Protein AF-A0AA87IQG0-F1 (afdb_monomer)

Solvent-accessible surface area (backbone atoms only — not comparable to full-atom values): 11912 Å² total; per-residue (Å²): 132,82,79,85,65,48,70,67,57,48,50,55,51,28,55,67,62,37,64,89,47,60,69,70,58,43,49,52,53,51,49,56,52,47,52,52,53,52,50,55,29,48,56,34,34,75,74,71,40,54,67,73,57,19,43,48,52,51,59,68,75,42,76,52,48,68,60,49,39,49,54,54,46,53,58,45,53,73,75,48,78,73,74,90,46,73,66,57,56,33,49,50,36,27,52,51,9,54,52,41,59,45,45,35,40,48,69,68,48,80,56,64,67,53,40,52,51,11,50,49,33,29,51,52,26,52,52,51,63,68,68,58,80,87,77,54,73,71,58,52,56,48,53,60,52,49,52,63,48,48,48,64,52,49,50,60,49,49,53,51,32,46,59,69,46,70,69,93,40,73,66,43,54,53,50,47,54,51,50,50,52,49,43,51,51,49,38,51,52,43,53,50,49,44,61,75,73,56,68,80,74,79,58,80,68,79,74,70,84,77,125

Nearest PDB structures (foldseek):
  4k0d-assembly1_B  TM=4.757E-01  e=2.438E+00  Anaeromyxobacter dehalogenans 2CP-C
  4rc6-assembly1_A  TM=2.832E-01  e=2.210E+00  Synechococcus elongatus PCC 7942 = FACHB-805

Sequence (211 aa):
MKSNISIEDYLNSLAKKLNDIPKSEQQTIIEEIRDHLEGEVQTQMESGKSRSLAESSVLEEFKSPEKLSEDYFQTYEEADPKPVTFSLILMSFWTMGAAFLMIPILTGSVDTARFVIGLGMAIFAMIYLFLKKNWRRSEIKMFKAIPGAIPFLLLPLSLLLFWINGNIGSFLIIYTVSYWIYLLLSRVFFSYLSQKKGFGKISINDISLKK

Radius of gyration: 25.34 Å; Cα contacts (8 Å, |Δi|>4): 140; chains: 1; bounding box: 62×36×70 Å

Structure (mmCIF, N/CA/C/O backbone):
data_AF-A0AA87IQG0-F1
#
_entry.id   AF-A0AA87IQG0-F1
#
loop_
_atom_site.group_PDB
_atom_site.id
_atom_site.type_symbol
_atom_site.label_atom_id
_atom_site.label_alt_id
_atom_site.label_comp_id
_atom_site.label_asym_id
_atom_site.label_entity_id
_atom_site.label_seq_id
_atom_site.pdbx_PDB_ins_code
_atom_site.Cartn_x
_atom_site.Cartn_y
_atom_site.Cartn_z
_atom_site.occupancy
_atom_site.B_iso_or_equiv
_atom_site.auth_seq_id
_atom_site.auth_comp_id
_atom_site.auth_asym_id
_atom_site.auth_atom_id
_atom_site.pdbx_PDB_model_num
ATOM 1 N N . MET A 1 1 ? -27.846 -19.511 18.048 1.00 33.28 1 MET A N 1
ATOM 2 C CA . MET A 1 1 ? -27.382 -19.036 19.368 1.00 33.28 1 MET A CA 1
ATOM 3 C C . MET A 1 1 ? -26.527 -17.800 19.113 1.00 33.28 1 MET A C 1
ATOM 5 O O . MET A 1 1 ? -25.429 -17.957 18.595 1.00 33.28 1 MET A O 1
ATOM 9 N N . LYS A 1 2 ? -27.062 -16.583 19.307 1.00 40.44 2 LYS A N 1
ATOM 10 C CA . LYS A 1 2 ? -26.261 -15.346 19.214 1.00 40.44 2 LYS A CA 1
ATOM 11 C C . LYS A 1 2 ? -25.290 -15.359 20.402 1.00 40.44 2 LYS A C 1
ATOM 13 O O . LYS A 1 2 ? -25.738 -15.576 21.524 1.00 40.44 2 LYS A O 1
ATOM 18 N N . SER A 1 3 ? -23.988 -15.215 20.167 1.00 45.41 3 SER A N 1
ATOM 19 C CA . SER A 1 3 ? -23.033 -15.004 21.258 1.00 45.41 3 SER A CA 1
ATOM 20 C C . SER A 1 3 ? -23.381 -13.680 21.935 1.00 45.41 3 SER A C 1
ATOM 22 O O . SER A 1 3 ? -23.432 -12.663 21.245 1.00 45.41 3 SER A O 1
ATOM 24 N N . ASN A 1 4 ? -23.630 -13.684 23.246 1.00 58.84 4 ASN A N 1
ATOM 25 C CA . ASN A 1 4 ? -23.677 -12.447 24.023 1.00 58.84 4 ASN A CA 1
ATOM 26 C C . ASN A 1 4 ? -22.272 -11.841 23.987 1.00 58.84 4 ASN A C 1
ATOM 28 O O . ASN A 1 4 ? -21.370 -12.341 24.652 1.00 58.84 4 ASN A O 1
ATOM 32 N N . ILE A 1 5 ? -22.079 -10.840 23.133 1.00 71.81 5 ILE A N 1
ATOM 33 C CA . ILE A 1 5 ? -20.850 -10.050 23.082 1.00 71.81 5 ILE A CA 1
ATOM 34 C C . ILE A 1 5 ? -20.912 -9.111 24.285 1.00 71.81 5 ILE A C 1
ATOM 36 O O . ILE A 1 5 ? -21.894 -8.387 24.431 1.00 71.81 5 ILE A O 1
ATOM 40 N N . SER A 1 6 ? -19.905 -9.154 25.154 1.00 86.56 6 SER A N 1
ATOM 41 C CA . SER A 1 6 ? -19.820 -8.229 26.286 1.00 86.56 6 SER A CA 1
ATOM 42 C C . SER A 1 6 ? -19.307 -6.857 25.836 1.00 86.56 6 SER A C 1
ATOM 44 O O . SER A 1 6 ? -18.660 -6.734 24.790 1.00 86.56 6 SER A O 1
ATOM 46 N N . ILE A 1 7 ? -19.533 -5.818 26.646 1.00 88.12 7 ILE A N 1
ATOM 47 C CA . ILE A 1 7 ? -18.917 -4.496 26.421 1.00 88.12 7 ILE A CA 1
ATOM 48 C C . ILE A 1 7 ? -17.391 -4.622 26.327 1.00 88.12 7 ILE A C 1
ATOM 50 O O . ILE A 1 7 ? -16.768 -4.011 25.464 1.00 88.12 7 ILE A O 1
ATOM 54 N N . GLU A 1 8 ? -16.778 -5.459 27.160 1.00 88.94 8 GLU A N 1
ATOM 55 C CA . GLU A 1 8 ? -15.327 -5.639 27.159 1.00 88.94 8 GLU A CA 1
ATOM 56 C C . GLU A 1 8 ? -14.838 -6.281 25.846 1.00 88.94 8 GLU A C 1
ATOM 58 O O . GLU A 1 8 ? -13.815 -5.871 25.296 1.00 88.94 8 GLU A O 1
ATOM 63 N N . ASP A 1 9 ? -15.591 -7.220 25.265 1.00 88.88 9 ASP A N 1
ATOM 64 C CA . ASP A 1 9 ? -15.283 -7.775 23.938 1.00 88.88 9 ASP A CA 1
ATOM 65 C C . ASP A 1 9 ? -15.396 -6.711 22.835 1.00 88.88 9 ASP A C 1
ATOM 67 O O . ASP A 1 9 ? -14.554 -6.646 21.929 1.00 88.88 9 ASP A O 1
ATOM 71 N N . TYR A 1 10 ? -16.417 -5.853 22.926 1.00 90.81 10 TYR A N 1
ATOM 72 C CA . TYR A 1 10 ? -16.618 -4.728 22.017 1.00 90.81 10 TYR A CA 1
ATOM 73 C C . TYR A 1 10 ? -15.444 -3.737 22.089 1.00 90.81 10 TYR A C 1
ATOM 75 O O . TYR A 1 10 ? -14.836 -3.426 21.059 1.00 90.81 10 TYR A O 1
ATOM 83 N N . LEU A 1 11 ? -15.065 -3.299 23.294 1.00 91.69 11 LEU A N 1
ATOM 84 C CA . LEU A 1 11 ? -13.969 -2.350 23.521 1.00 91.69 11 LEU A CA 1
ATOM 85 C C . LEU A 1 11 ? -12.621 -2.928 23.080 1.00 91.69 11 LEU A C 1
ATOM 87 O O . LEU A 1 11 ? -11.836 -2.242 22.425 1.00 91.69 11 LEU A O 1
ATOM 91 N N . ASN A 1 12 ? -12.370 -4.213 23.338 1.00 90.44 12 ASN A N 1
ATOM 92 C CA . ASN A 1 12 ? -11.161 -4.888 22.866 1.00 90.44 12 ASN A CA 1
ATOM 93 C C . ASN A 1 12 ? -11.098 -4.975 21.333 1.00 90.44 12 ASN A C 1
ATOM 95 O O . ASN A 1 12 ? -10.017 -4.867 20.742 1.00 90.44 12 ASN A O 1
ATOM 99 N N . SER A 1 13 ? -12.239 -5.160 20.666 1.00 88.81 13 SER A N 1
ATOM 100 C CA . SER A 1 13 ? -12.323 -5.106 19.202 1.00 88.81 13 SER A CA 1
ATOM 101 C C . SER A 1 13 ? -12.064 -3.692 18.673 1.00 88.81 13 SER A C 1
ATOM 103 O O . SER A 1 13 ? -11.288 -3.522 17.727 1.00 88.81 13 SER A O 1
ATOM 105 N N . LEU A 1 14 ? -12.641 -2.672 19.315 1.00 89.62 14 LEU A N 1
ATOM 106 C CA . LEU A 1 14 ? -12.442 -1.266 18.968 1.00 89.62 14 LEU A CA 1
ATOM 107 C C . LEU A 1 14 ? -10.975 -0.846 19.140 1.00 89.62 14 LEU A C 1
ATOM 109 O O . LEU A 1 14 ? -10.379 -0.319 18.203 1.00 89.62 14 LEU A O 1
ATOM 113 N N . ALA A 1 15 ? -10.342 -1.180 20.266 1.00 88.19 15 ALA A N 1
ATOM 114 C CA . ALA A 1 15 ? -8.933 -0.880 20.528 1.00 88.19 15 ALA A CA 1
ATOM 115 C C . ALA A 1 15 ? -8.001 -1.516 19.482 1.00 88.19 15 ALA A C 1
ATOM 117 O O . ALA A 1 15 ? -7.058 -0.889 18.999 1.00 88.19 15 ALA A O 1
ATOM 118 N N . LYS A 1 16 ? -8.280 -2.749 19.045 1.00 86.44 16 LYS A N 1
ATOM 119 C CA . LYS A 1 16 ? -7.509 -3.380 17.958 1.00 86.44 16 LYS A CA 1
ATOM 120 C C . LYS A 1 16 ? -7.636 -2.625 16.636 1.00 86.44 16 LYS A C 1
ATOM 122 O O . LYS A 1 16 ? -6.684 -2.618 15.856 1.00 86.44 16 LYS A O 1
ATOM 127 N N . LYS A 1 17 ? -8.793 -2.015 16.373 1.00 84.38 17 LYS A N 1
ATOM 128 C CA . LYS A 1 17 ? -9.068 -1.266 15.139 1.00 84.38 17 LYS A CA 1
ATOM 129 C C . LYS A 1 17 ? -8.550 0.166 15.179 1.00 84.38 17 LYS A C 1
ATOM 131 O O . LYS A 1 17 ? -8.163 0.668 14.136 1.00 84.38 17 LYS A O 1
ATOM 136 N N . LEU A 1 18 ? -8.463 0.783 16.356 1.00 85.94 18 LEU A N 1
ATOM 137 C CA . LEU A 1 18 ? -7.889 2.118 16.571 1.00 85.94 18 LEU A CA 1
ATOM 138 C C . LEU A 1 18 ? -6.346 2.122 16.610 1.00 85.94 18 LEU A C 1
ATOM 140 O O . LEU A 1 18 ? -5.743 3.088 17.059 1.00 85.94 18 LEU A O 1
ATOM 144 N N . ASN A 1 19 ? -5.677 1.049 16.176 1.00 82.19 19 ASN A N 1
ATOM 145 C CA . ASN A 1 19 ? -4.220 0.884 16.297 1.00 82.19 19 ASN A CA 1
ATOM 146 C C . ASN A 1 19 ? -3.375 1.934 15.545 1.00 82.19 19 ASN A C 1
ATOM 148 O O . ASN A 1 19 ? -2.181 2.066 15.811 1.00 82.19 19 ASN A O 1
ATOM 152 N N . ASP A 1 20 ? -3.983 2.631 14.588 1.00 74.56 20 ASP A N 1
ATOM 153 C CA . ASP A 1 20 ? -3.381 3.692 13.785 1.00 74.56 20 ASP A CA 1
ATOM 154 C C . ASP A 1 20 ? -3.490 5.087 14.453 1.00 74.56 20 ASP A C 1
ATOM 156 O O . ASP A 1 20 ? -3.037 6.068 13.849 1.00 74.56 20 ASP A O 1
ATOM 160 N N . ILE A 1 21 ? -4.079 5.170 15.657 1.00 81.44 21 ILE A N 1
ATOM 161 C CA . ILE A 1 21 ? -4.141 6.340 16.557 1.00 81.44 21 ILE A CA 1
ATOM 162 C C . ILE A 1 21 ? -3.088 6.166 17.677 1.00 81.44 21 ILE A C 1
ATOM 164 O O . ILE A 1 21 ? -2.817 5.028 18.081 1.00 81.44 21 ILE A O 1
ATOM 168 N N . PRO A 1 22 ? -2.448 7.241 18.187 1.00 81.44 22 PRO A N 1
ATOM 169 C CA . PRO A 1 22 ? -1.534 7.157 19.325 1.00 81.44 22 PRO A CA 1
ATOM 170 C C . PRO A 1 22 ? -2.152 6.435 20.526 1.00 81.44 22 PRO A C 1
ATOM 172 O O . PRO A 1 22 ? -3.317 6.633 20.852 1.00 81.44 22 PRO A O 1
ATOM 175 N N . LYS A 1 23 ? -1.353 5.622 21.232 1.00 83.19 23 LYS A N 1
ATOM 176 C CA . LYS A 1 23 ? -1.846 4.817 22.365 1.00 83.19 23 LYS A CA 1
ATOM 177 C C . LYS A 1 23 ? -2.519 5.645 23.464 1.00 83.19 23 LYS A C 1
ATOM 179 O O . LYS A 1 23 ? -3.462 5.153 24.067 1.00 83.19 23 LYS A O 1
ATOM 184 N N . SER A 1 24 ? -2.035 6.860 23.720 1.00 82.38 24 SER A N 1
ATOM 185 C CA . SER A 1 24 ? -2.621 7.766 24.713 1.00 82.38 24 SER A CA 1
ATOM 186 C C . SER A 1 24 ? -4.039 8.179 24.327 1.00 82.38 24 SER A C 1
ATOM 188 O O . SER A 1 24 ? -4.954 8.038 25.124 1.00 82.38 24 SER A O 1
ATOM 190 N N . GLU A 1 25 ? -4.240 8.606 23.081 1.00 84.31 25 GLU A N 1
ATOM 191 C CA . GLU A 1 25 ? -5.562 8.985 22.573 1.00 84.31 25 GLU A CA 1
ATOM 192 C C . GLU A 1 25 ? -6.481 7.776 22.427 1.00 84.31 25 GLU A C 1
ATOM 194 O O . GLU A 1 25 ? -7.663 7.853 22.737 1.00 84.31 25 GLU A O 1
ATOM 199 N N . GLN A 1 26 ? -5.938 6.629 22.013 1.00 87.75 26 GLN A N 1
ATOM 200 C CA . GLN A 1 26 ? -6.682 5.376 21.994 1.00 87.75 26 GLN A CA 1
ATOM 201 C C . GLN A 1 26 ? -7.236 5.040 23.383 1.00 87.75 26 GLN A C 1
ATOM 203 O O . GLN A 1 26 ? -8.388 4.633 23.475 1.00 87.75 26 GLN A O 1
ATOM 208 N N . GLN A 1 27 ? -6.442 5.189 24.447 1.00 89.62 27 GLN A N 1
ATOM 209 C CA . GLN A 1 27 ? -6.916 4.956 25.814 1.00 89.62 27 GLN A CA 1
ATOM 210 C C . GLN A 1 27 ? -8.044 5.920 26.174 1.00 89.62 27 GLN A C 1
ATOM 212 O O . GLN A 1 27 ? -9.094 5.456 26.602 1.00 89.62 27 GLN A O 1
ATOM 217 N N . THR A 1 28 ? -7.877 7.213 25.890 1.00 90.00 28 THR A N 1
ATOM 218 C CA . THR A 1 28 ? -8.919 8.223 26.124 1.00 90.00 28 THR A CA 1
ATOM 219 C C . THR A 1 28 ? -10.220 7.899 25.385 1.00 90.00 28 THR A C 1
ATOM 221 O O . THR A 1 28 ? -11.282 7.920 25.995 1.00 90.00 28 THR A O 1
ATOM 224 N N . ILE A 1 29 ? -10.152 7.524 24.103 1.00 90.12 29 ILE A N 1
ATOM 225 C CA . ILE A 1 29 ? -11.334 7.143 23.310 1.00 90.12 29 ILE A CA 1
ATOM 226 C C . ILE A 1 29 ? -12.005 5.894 23.895 1.00 90.12 29 ILE A C 1
ATOM 228 O O . ILE A 1 29 ? -13.227 5.819 23.978 1.00 90.12 29 ILE A O 1
ATOM 232 N N . ILE A 1 30 ? -11.223 4.884 24.285 1.00 93.75 30 ILE A N 1
ATOM 233 C CA . ILE A 1 30 ? -11.773 3.650 24.861 1.00 93.75 30 ILE A CA 1
ATOM 234 C C . ILE A 1 30 ? -12.436 3.913 26.214 1.00 93.75 30 ILE A C 1
ATOM 236 O O . ILE A 1 30 ? -13.476 3.316 26.482 1.00 93.75 30 ILE A O 1
ATOM 240 N N . GLU A 1 31 ? -11.864 4.780 27.046 1.00 92.06 31 GLU A N 1
ATOM 241 C CA . GLU A 1 31 ? -12.446 5.186 28.329 1.00 92.06 31 GLU A CA 1
ATOM 242 C C . GLU A 1 31 ? -13.743 5.976 28.127 1.00 92.06 31 GLU A C 1
ATOM 244 O O . GLU A 1 31 ? -14.763 5.606 28.696 1.00 92.06 31 GLU A O 1
ATOM 249 N N . GLU A 1 32 ? -13.761 6.958 27.225 1.00 91.81 32 GLU A N 1
ATOM 250 C CA . GLU A 1 32 ? -14.968 7.736 26.913 1.00 91.81 32 GLU A CA 1
ATOM 251 C C . GLU A 1 32 ? -16.118 6.840 26.419 1.00 91.81 32 GLU A C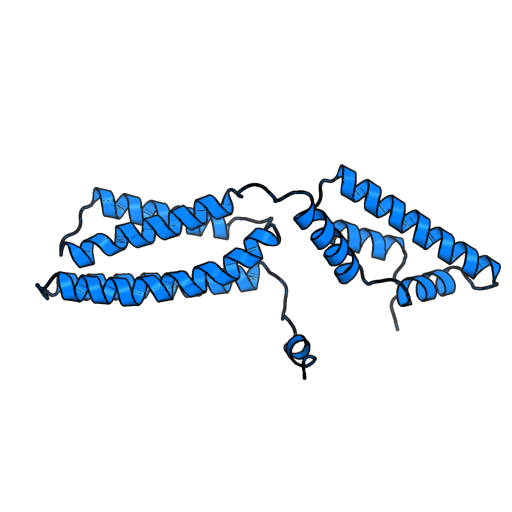 1
ATOM 253 O O . GLU A 1 32 ? -17.262 6.956 26.866 1.00 91.81 32 GLU A O 1
ATOM 258 N N . ILE A 1 33 ? -15.819 5.897 25.518 1.00 93.56 33 ILE A N 1
ATOM 259 C CA . ILE A 1 33 ? -16.823 4.961 25.000 1.00 93.56 33 ILE A CA 1
ATOM 260 C C . ILE A 1 33 ? -17.250 3.947 26.067 1.00 93.56 33 ILE A C 1
ATOM 262 O O . ILE A 1 33 ? -18.420 3.566 26.094 1.00 93.56 33 ILE A O 1
ATOM 266 N N . ARG A 1 34 ? -16.340 3.513 26.949 1.00 93.88 34 ARG A N 1
ATOM 267 C CA . ARG A 1 34 ? -16.677 2.651 28.091 1.00 93.88 34 ARG A CA 1
ATOM 268 C C . ARG A 1 34 ? -17.679 3.348 29.001 1.00 93.88 34 ARG A C 1
ATOM 270 O O . ARG A 1 34 ? -18.720 2.762 29.278 1.00 93.88 34 ARG A O 1
ATOM 277 N N . ASP A 1 35 ? -17.397 4.585 29.395 1.00 93.19 35 ASP A N 1
ATOM 278 C CA . ASP A 1 35 ? -18.245 5.356 30.305 1.00 93.19 35 ASP A CA 1
ATOM 279 C C . ASP A 1 35 ? -19.646 5.568 29.716 1.00 93.19 35 ASP A C 1
ATOM 281 O O . ASP A 1 35 ? -20.651 5.385 30.405 1.00 93.19 35 ASP A O 1
ATOM 285 N N . HIS A 1 36 ? -19.733 5.868 28.416 1.00 93.00 36 HIS A N 1
ATOM 286 C CA . HIS A 1 36 ? -21.014 6.011 27.724 1.00 93.00 36 HIS A CA 1
ATOM 287 C C . HIS A 1 36 ? -21.799 4.688 27.679 1.00 93.00 36 HIS A C 1
ATOM 289 O O . HIS A 1 36 ? -22.980 4.656 28.026 1.00 93.00 36 HIS A O 1
ATOM 295 N N . LEU A 1 37 ? -21.155 3.578 27.299 1.00 92.56 37 LEU A N 1
ATOM 296 C CA . LEU A 1 37 ? -21.811 2.267 27.235 1.00 92.56 37 LEU A CA 1
ATOM 297 C C . LEU A 1 37 ? -22.264 1.779 28.617 1.00 92.56 37 LEU A C 1
ATOM 299 O O . LEU A 1 37 ? -23.364 1.242 28.745 1.00 92.56 37 LEU A O 1
ATOM 303 N N . GLU A 1 38 ? -21.440 1.958 29.651 1.00 92.81 38 GLU A N 1
ATOM 304 C CA . GLU A 1 38 ? -21.794 1.581 31.023 1.00 92.81 38 GLU A CA 1
ATOM 305 C C . GLU A 1 38 ? -22.930 2.451 31.579 1.00 92.81 38 GLU A C 1
ATOM 307 O O . GLU A 1 38 ? -23.828 1.916 32.234 1.00 92.81 38 GLU A O 1
ATOM 312 N N . GLY A 1 39 ? -22.953 3.749 31.258 1.00 91.44 39 GLY A N 1
ATOM 313 C CA . GLY A 1 39 ? -24.055 4.649 31.606 1.00 91.44 39 GLY A CA 1
ATOM 314 C C . GLY A 1 39 ? -25.395 4.201 31.014 1.00 91.44 39 GLY A C 1
ATOM 315 O O . GLY A 1 39 ? -26.377 4.054 31.743 1.00 91.44 39 GLY A O 1
ATOM 316 N N . GLU A 1 40 ? -25.426 3.888 29.717 1.00 91.81 40 GLU A N 1
ATOM 317 C CA . GLU A 1 40 ? -26.640 3.413 29.035 1.00 91.81 40 GLU A CA 1
ATOM 318 C C . GLU A 1 40 ? -27.105 2.046 29.559 1.00 91.81 40 GLU A C 1
ATOM 320 O O . GLU A 1 40 ? -28.302 1.811 29.767 1.00 91.81 40 GLU A O 1
ATOM 325 N N . VAL A 1 41 ? -26.168 1.135 29.844 1.00 92.19 41 VAL A N 1
ATOM 326 C CA . VAL A 1 41 ? -26.498 -0.153 30.473 1.00 92.19 41 VAL A CA 1
ATOM 327 C C . VAL A 1 41 ? -27.114 0.055 31.850 1.00 92.19 41 VAL A C 1
ATOM 329 O O . VAL A 1 41 ? -28.112 -0.599 32.165 1.00 92.19 41 VAL A O 1
ATOM 332 N N . GLN A 1 42 ? -26.575 0.973 32.651 1.00 91.94 42 GLN A N 1
ATOM 333 C CA . GLN A 1 42 ? -27.110 1.292 33.969 1.00 91.94 42 GLN A CA 1
ATOM 334 C C . GLN A 1 42 ? -28.538 1.854 33.875 1.00 91.94 42 GLN A C 1
ATOM 336 O O . GLN A 1 42 ? -29.420 1.378 34.590 1.00 91.94 42 GLN A O 1
ATOM 341 N N . THR A 1 43 ? -28.816 2.760 32.932 1.00 91.69 43 THR A N 1
ATOM 342 C CA . THR A 1 43 ? -30.180 3.266 32.678 1.00 91.69 43 THR A CA 1
ATOM 343 C C . THR A 1 43 ? -31.147 2.140 32.295 1.00 91.69 43 THR A C 1
ATOM 345 O O . THR A 1 43 ? -32.275 2.064 32.793 1.00 91.69 43 THR A O 1
ATOM 348 N N . GLN A 1 44 ? -30.712 1.197 31.457 1.00 89.75 44 GLN A N 1
ATOM 349 C CA . GLN A 1 44 ? -31.535 0.041 31.103 1.00 89.75 44 GLN A CA 1
ATOM 350 C C . GLN A 1 44 ? -31.735 -0.929 32.277 1.00 89.75 44 GLN A C 1
ATOM 352 O O . GLN A 1 44 ? -32.816 -1.511 32.414 1.00 89.75 44 GLN A O 1
ATOM 357 N N . MET A 1 45 ? -30.745 -1.085 33.154 1.00 91.31 45 MET A N 1
ATOM 358 C CA . MET A 1 45 ? -30.885 -1.875 34.379 1.00 91.31 45 MET A CA 1
ATOM 359 C C . MET A 1 45 ? -31.867 -1.235 35.367 1.00 91.31 45 MET A C 1
ATOM 361 O O . MET A 1 45 ? -32.688 -1.943 35.949 1.00 91.31 45 MET A O 1
ATOM 365 N N . GLU A 1 46 ? -31.860 0.092 35.496 1.00 91.50 46 GLU A N 1
ATOM 366 C CA . GLU A 1 46 ? -32.827 0.850 36.305 1.00 91.50 46 GLU A CA 1
ATOM 367 C C . GLU A 1 46 ? -34.262 0.728 35.772 1.00 91.50 46 GLU A C 1
ATOM 369 O O . GLU A 1 46 ? -35.214 0.716 36.551 1.00 91.50 46 GLU A O 1
ATOM 374 N N . SER A 1 47 ? -34.427 0.519 34.461 1.00 87.56 47 SER A N 1
ATOM 375 C CA . SER A 1 47 ? -35.722 0.191 33.841 1.00 87.56 47 SER A CA 1
ATOM 376 C C . SER A 1 47 ? -36.198 -1.254 34.091 1.00 87.56 47 SER A C 1
ATOM 378 O O . SER A 1 47 ? -37.255 -1.658 33.604 1.00 87.56 47 SER A O 1
ATOM 380 N N . GLY A 1 48 ? -35.432 -2.045 34.851 1.00 88.62 48 GLY A N 1
ATOM 381 C CA . GLY A 1 48 ? -35.774 -3.411 35.250 1.00 88.62 48 GLY A CA 1
ATOM 382 C C . GLY A 1 48 ? -35.226 -4.512 34.337 1.00 88.62 48 GLY A C 1
ATOM 383 O O . GLY A 1 48 ? -35.586 -5.679 34.516 1.00 88.62 48 GLY A O 1
ATOM 384 N N . LYS A 1 49 ? -34.359 -4.193 33.364 1.00 88.38 49 LYS A N 1
ATOM 385 C CA . LYS A 1 49 ? -33.696 -5.215 32.535 1.00 88.38 49 LYS A CA 1
ATOM 386 C C . LYS A 1 49 ? -32.545 -5.880 33.293 1.00 88.38 49 LYS A C 1
ATOM 388 O O . LYS A 1 49 ? -31.847 -5.258 34.089 1.00 88.38 49 LYS A O 1
ATOM 393 N N . SER A 1 50 ? -32.291 -7.156 33.001 1.00 88.44 50 SER A N 1
ATOM 394 C CA . SER A 1 50 ? -31.071 -7.818 33.472 1.00 88.44 50 SER A CA 1
ATOM 395 C C . SER A 1 50 ? -29.848 -7.258 32.740 1.00 88.44 50 SER A C 1
ATOM 397 O O . SER A 1 50 ? -29.937 -6.900 31.565 1.00 88.44 50 SER A O 1
ATOM 399 N N . ARG A 1 51 ? -28.686 -7.239 33.403 1.00 86.31 51 ARG A N 1
ATOM 400 C CA . ARG A 1 51 ? -27.434 -6.713 32.831 1.00 86.31 51 ARG A CA 1
ATOM 401 C C . ARG A 1 51 ? -27.113 -7.288 31.449 1.00 86.31 51 ARG A C 1
ATOM 403 O O . ARG A 1 51 ? -26.802 -6.544 30.535 1.00 86.31 51 ARG A O 1
ATOM 410 N N . SER A 1 52 ? -27.269 -8.600 31.270 1.00 85.44 52 SER A N 1
ATOM 411 C CA . SER A 1 52 ? -27.011 -9.252 29.979 1.00 85.44 52 SER A CA 1
ATOM 412 C C . SER A 1 52 ? -27.948 -8.775 28.862 1.00 85.44 52 SER A C 1
ATOM 414 O O . SER A 1 52 ? -27.511 -8.662 27.719 1.00 85.44 52 SER A O 1
ATOM 416 N N . LEU A 1 53 ? -29.224 -8.509 29.167 1.00 85.25 53 LEU A N 1
ATOM 417 C CA . LEU A 1 53 ? -30.178 -7.979 28.187 1.00 85.25 53 LEU A CA 1
ATOM 418 C C . LEU A 1 53 ? -29.931 -6.494 27.908 1.00 85.25 53 LEU A C 1
ATOM 420 O O . LEU A 1 53 ? -30.094 -6.063 26.768 1.00 85.25 53 LEU A O 1
ATOM 424 N N . ALA A 1 54 ? -29.529 -5.733 28.927 1.00 87.38 54 ALA A N 1
ATOM 425 C CA . ALA A 1 54 ? -29.142 -4.334 28.796 1.00 87.38 54 ALA A CA 1
ATOM 426 C C . ALA A 1 54 ? -27.899 -4.186 27.902 1.00 87.38 54 ALA A C 1
ATOM 428 O O . ALA A 1 54 ? -27.962 -3.472 26.907 1.00 87.38 54 ALA A O 1
ATOM 429 N N . GLU A 1 55 ? -26.826 -4.939 28.170 1.00 89.06 55 GLU A N 1
ATOM 430 C CA . GLU A 1 55 ? -25.603 -4.945 27.351 1.00 89.06 55 GLU A CA 1
ATOM 431 C C . GLU A 1 55 ? -25.905 -5.295 25.888 1.00 89.06 55 GLU A C 1
ATOM 433 O O . GLU A 1 55 ? -25.498 -4.570 24.983 1.00 89.06 55 GLU A O 1
ATOM 438 N N . SER A 1 56 ? -26.681 -6.356 25.638 1.00 86.75 56 SER A N 1
ATOM 439 C CA . SER A 1 56 ? -27.047 -6.730 24.268 1.00 86.75 56 SER A CA 1
ATOM 440 C C . SER A 1 56 ? -27.902 -5.670 23.571 1.00 86.75 56 SER A C 1
ATOM 442 O O . SER A 1 56 ? -27.737 -5.481 22.371 1.00 86.75 56 SER A O 1
ATOM 444 N N . SER A 1 57 ? -28.822 -5.010 24.282 1.00 87.19 57 SER A N 1
ATOM 445 C CA . SER A 1 57 ? -29.689 -3.981 23.689 1.00 87.19 57 SER A CA 1
ATOM 446 C C . SER A 1 57 ? -28.879 -2.737 23.322 1.00 87.19 57 SER A C 1
ATOM 448 O O . SER A 1 57 ? -28.976 -2.250 22.201 1.00 87.19 57 SER A O 1
ATOM 450 N N . VAL A 1 58 ? -28.032 -2.265 24.244 1.00 89.88 58 VAL A N 1
ATOM 451 C CA . VAL A 1 58 ? -27.167 -1.096 24.027 1.00 89.88 58 VAL A CA 1
ATOM 452 C C . VAL A 1 58 ? -26.203 -1.354 22.868 1.00 89.88 58 VAL A C 1
ATOM 454 O O . VAL A 1 58 ? -26.085 -0.523 21.975 1.00 89.88 58 VAL A O 1
ATOM 457 N N . LEU A 1 59 ? -25.559 -2.525 22.820 1.00 89.12 59 LEU A N 1
ATOM 458 C CA . LEU A 1 59 ? -24.618 -2.862 21.746 1.00 89.12 59 LEU A CA 1
ATOM 459 C C . LEU A 1 59 ? -25.288 -3.089 20.379 1.00 89.12 59 LEU A C 1
ATOM 461 O O . LEU A 1 59 ? -24.619 -2.923 19.361 1.00 89.12 59 LEU A O 1
ATOM 465 N N . GLU A 1 60 ? -26.570 -3.472 20.326 1.00 86.88 60 GLU A N 1
ATOM 466 C CA . GLU A 1 60 ? -27.323 -3.556 19.062 1.00 86.88 60 GLU A CA 1
ATOM 467 C C . GLU A 1 60 ? -27.669 -2.168 18.496 1.00 86.88 60 GLU A C 1
ATOM 469 O O . GLU A 1 60 ? -27.697 -2.001 17.275 1.00 86.88 60 GLU A O 1
ATOM 474 N N . GLU A 1 61 ? -27.900 -1.175 19.359 1.00 85.44 61 GLU A N 1
ATOM 475 C CA . GLU A 1 61 ? -28.174 0.216 18.966 1.00 85.44 61 GLU A CA 1
ATOM 476 C C . GLU A 1 61 ? -26.892 1.015 18.688 1.00 85.44 61 GLU A C 1
ATOM 478 O O . GLU A 1 61 ? -26.894 1.966 17.898 1.00 85.44 61 GLU A O 1
ATOM 483 N N . PHE A 1 62 ? -25.777 0.617 19.300 1.00 90.50 62 PHE A N 1
ATOM 484 C CA . PHE A 1 62 ? -24.495 1.281 19.122 1.00 90.50 62 PHE A CA 1
ATOM 485 C C . PHE A 1 62 ? -23.857 0.976 17.759 1.00 90.50 62 PHE A C 1
ATOM 487 O O . PHE A 1 62 ? -24.071 -0.064 17.130 1.00 90.50 62 PHE A O 1
ATOM 494 N N . LYS A 1 63 ? -23.004 1.891 17.283 1.00 88.19 63 LYS A N 1
ATOM 495 C CA . LYS A 1 63 ? -22.219 1.648 16.064 1.00 88.19 63 LYS A CA 1
ATOM 496 C C . LYS A 1 63 ? -21.292 0.449 16.282 1.00 88.19 63 LYS A C 1
ATOM 498 O O . LYS A 1 63 ? -20.664 0.326 17.320 1.00 88.19 63 LYS A O 1
ATOM 503 N N . SER A 1 64 ? -21.137 -0.401 15.265 1.00 88.50 64 SER A N 1
ATOM 504 C CA . SER A 1 64 ? -20.135 -1.480 15.282 1.00 88.50 64 SER A CA 1
ATOM 505 C C . SER A 1 64 ? -18.713 -0.923 15.474 1.00 88.50 64 SER A C 1
ATOM 507 O O . SER A 1 64 ? -18.441 0.153 14.920 1.00 88.50 64 SER A O 1
ATOM 509 N N . PRO A 1 65 ? -17.774 -1.674 16.085 1.00 85.75 65 PRO A N 1
ATOM 510 C CA . PRO A 1 65 ? -16.385 -1.236 16.251 1.00 85.75 65 PRO A CA 1
ATOM 511 C C . PRO A 1 65 ? -15.718 -0.807 14.938 1.00 85.75 65 PRO A C 1
ATOM 513 O O . PRO A 1 65 ? -14.922 0.126 14.918 1.00 85.75 65 PRO A O 1
ATOM 516 N N . GLU A 1 66 ? -16.048 -1.470 13.824 1.00 83.12 66 GLU A N 1
ATOM 517 C CA . GLU A 1 66 ? -15.601 -1.115 12.476 1.00 83.12 66 GLU A CA 1
ATOM 518 C C . GLU A 1 66 ? -15.993 0.314 12.100 1.00 83.12 66 GLU A C 1
ATOM 520 O O . GLU A 1 66 ? -15.115 1.140 11.855 1.00 83.12 66 GLU A O 1
ATOM 525 N N . LYS A 1 67 ? -17.298 0.606 12.085 1.00 86.06 67 LYS A N 1
ATOM 526 C CA . LYS A 1 67 ? -17.826 1.928 11.726 1.00 86.06 67 LYS A CA 1
ATOM 527 C C . LYS A 1 67 ? -17.338 3.015 12.674 1.00 86.06 67 LYS A C 1
ATOM 529 O O . LYS A 1 67 ? -16.903 4.060 12.215 1.00 86.06 67 LYS A O 1
ATOM 534 N N . LEU A 1 68 ? -17.353 2.749 13.980 1.00 87.69 68 LEU A N 1
ATOM 535 C CA . LEU A 1 68 ? -16.914 3.734 14.962 1.00 87.69 68 LEU A CA 1
ATOM 536 C C . LEU A 1 68 ? -15.427 4.068 14.790 1.00 87.69 68 LEU A C 1
ATOM 538 O O . LEU A 1 68 ? -15.058 5.237 14.787 1.00 87.69 68 LEU A O 1
ATOM 542 N N . SER A 1 69 ? -14.575 3.059 14.570 1.00 85.75 69 SER A N 1
ATOM 543 C CA . SER A 1 69 ? -13.158 3.305 14.284 1.00 85.75 69 SER A CA 1
ATOM 544 C C . SER A 1 69 ? -12.960 4.138 13.017 1.00 85.75 69 SER A C 1
ATOM 546 O O . SER A 1 69 ? -12.089 4.998 12.982 1.00 85.75 69 SER A O 1
ATOM 548 N N . GLU A 1 70 ? -13.780 3.921 11.987 1.00 84.19 70 GLU A N 1
ATOM 549 C CA . GLU A 1 70 ? -13.716 4.685 10.744 1.00 84.19 70 GLU A CA 1
ATOM 550 C C . GLU A 1 70 ? -14.091 6.155 10.932 1.00 84.19 70 GLU A C 1
ATOM 552 O O . GLU A 1 70 ? -13.387 7.003 10.385 1.00 84.19 70 GLU A O 1
ATOM 557 N N . ASP A 1 71 ? -15.112 6.449 11.739 1.00 85.19 71 ASP A N 1
ATOM 558 C CA . ASP A 1 71 ? -15.498 7.820 12.084 1.00 85.19 71 ASP A CA 1
ATOM 559 C C . ASP A 1 71 ? -14.348 8.551 12.798 1.00 85.19 71 ASP A C 1
ATOM 561 O O . ASP A 1 71 ? -13.931 9.622 12.359 1.00 85.19 71 ASP A O 1
ATOM 565 N N . TYR A 1 72 ? -13.751 7.931 13.826 1.00 84.19 72 TYR A N 1
ATOM 566 C CA . TYR A 1 72 ? -12.590 8.506 14.519 1.00 84.19 72 TYR A CA 1
ATOM 567 C C . TYR A 1 72 ? -11.401 8.713 13.578 1.00 84.19 72 TYR A C 1
ATOM 569 O O . TYR A 1 72 ? -10.707 9.723 13.670 1.00 84.19 72 TYR A O 1
ATOM 577 N N . PHE A 1 73 ? -11.162 7.790 12.643 1.00 76.62 73 PHE A N 1
ATOM 578 C CA . PHE A 1 73 ? -10.092 7.960 11.663 1.00 76.62 73 PHE A CA 1
ATOM 579 C C . PHE A 1 73 ? -10.349 9.094 10.679 1.00 76.62 73 PHE A C 1
ATOM 581 O O . PHE A 1 73 ? -9.382 9.743 10.296 1.00 76.62 73 PHE A O 1
ATOM 588 N N . GLN A 1 74 ? -11.593 9.332 10.256 1.00 75.44 74 GLN A N 1
ATOM 589 C CA . GLN A 1 74 ? -11.911 10.467 9.385 1.00 75.44 74 GLN A CA 1
ATOM 590 C C . GLN A 1 74 ? -11.604 11.783 10.097 1.00 75.44 74 GLN A C 1
ATOM 592 O O . GLN A 1 74 ? -10.854 12.599 9.568 1.00 75.44 74 GLN A O 1
ATOM 597 N N . THR A 1 75 ? -12.073 11.934 11.336 1.00 73.88 75 THR A N 1
ATOM 598 C CA . THR A 1 75 ? -11.794 13.124 12.148 1.00 73.88 75 THR A CA 1
ATOM 599 C C . THR A 1 75 ? -10.297 13.290 12.431 1.00 73.88 75 THR A C 1
ATOM 601 O O . THR A 1 75 ? -9.773 14.399 12.378 1.00 73.88 75 THR A O 1
ATOM 604 N N . TYR A 1 76 ? -9.579 12.191 12.683 1.00 70.31 76 TYR A N 1
ATOM 605 C CA . TYR A 1 76 ? -8.142 12.229 12.957 1.00 70.31 76 TYR A CA 1
ATOM 606 C C . TYR A 1 76 ? -7.290 12.519 11.709 1.00 70.31 76 TYR A C 1
ATOM 608 O O . TYR A 1 76 ? -6.342 13.296 11.783 1.00 70.31 76 TYR A O 1
ATOM 616 N N . GLU A 1 77 ? -7.610 11.923 10.550 1.00 65.62 77 GLU A N 1
ATOM 617 C CA . GLU A 1 77 ? -6.915 12.199 9.278 1.00 65.62 77 GLU A CA 1
ATOM 618 C C . GLU A 1 77 ? -7.114 13.654 8.817 1.00 65.62 77 GLU A C 1
ATOM 620 O O . GLU A 1 77 ? -6.220 14.204 8.174 1.00 65.62 77 GLU A O 1
ATOM 625 N N . GLU A 1 78 ? -8.244 14.284 9.153 1.00 62.81 78 GLU A N 1
ATOM 626 C CA . GLU A 1 78 ? -8.495 15.708 8.887 1.00 62.81 78 GLU A CA 1
ATOM 627 C C . GLU A 1 78 ? -7.698 16.640 9.816 1.00 62.81 78 GLU A C 1
ATOM 629 O O . GLU A 1 78 ? -7.301 17.728 9.394 1.00 62.81 78 GLU A O 1
ATOM 634 N N . ALA A 1 79 ? -7.439 16.217 11.057 1.00 61.78 79 ALA A N 1
ATOM 635 C CA . ALA A 1 79 ? -6.756 17.024 12.067 1.00 61.78 79 ALA A CA 1
ATOM 636 C C . ALA A 1 79 ? -5.219 16.945 11.997 1.00 61.78 79 ALA A C 1
ATOM 638 O O . ALA A 1 79 ? -4.549 17.932 12.304 1.00 61.78 79 ALA A O 1
ATOM 639 N N . ASP A 1 80 ? -4.653 15.805 11.584 1.00 58.66 80 ASP A N 1
ATOM 640 C CA . ASP A 1 80 ? -3.203 15.618 11.455 1.00 58.66 80 ASP A CA 1
ATOM 641 C C . ASP A 1 80 ? -2.852 14.873 10.149 1.00 58.66 80 ASP A C 1
ATOM 643 O O . ASP A 1 80 ? -2.966 13.638 10.073 1.00 58.66 80 ASP A O 1
ATOM 647 N N . PRO A 1 81 ? -2.427 15.587 9.083 1.00 55.62 81 PRO A N 1
ATOM 648 C CA . PRO A 1 81 ? -1.996 14.955 7.846 1.00 55.62 81 PRO A CA 1
ATOM 649 C C . PRO A 1 81 ? -0.729 14.140 8.118 1.00 55.62 81 PRO A C 1
ATOM 651 O O . PRO A 1 81 ? 0.389 14.656 8.151 1.00 55.62 81 PRO A O 1
ATOM 654 N N . LYS A 1 82 ? -0.921 12.831 8.319 1.00 58.75 82 LYS A N 1
ATOM 655 C CA . LYS A 1 82 ? 0.138 11.897 8.713 1.00 58.75 82 LYS A CA 1
ATOM 656 C C . LYS A 1 82 ? 1.408 12.073 7.861 1.00 58.75 82 LYS A C 1
ATOM 658 O O . LYS A 1 82 ? 1.321 12.144 6.631 1.00 58.75 82 LYS A O 1
ATOM 663 N N . PRO A 1 83 ? 2.602 12.033 8.481 1.00 57.25 83 PRO A N 1
ATOM 664 C CA . PRO A 1 83 ? 3.868 12.214 7.783 1.00 57.25 83 PRO A CA 1
ATOM 665 C C . PRO A 1 83 ? 4.112 11.125 6.733 1.00 57.25 83 PRO A C 1
ATOM 667 O O . PRO A 1 83 ? 3.679 9.976 6.887 1.00 57.25 83 PRO A O 1
ATOM 670 N N . VAL A 1 84 ? 4.870 11.493 5.691 1.00 63.00 84 VAL A N 1
ATOM 671 C CA . VAL A 1 84 ? 5.392 10.590 4.654 1.00 63.00 84 VAL A CA 1
ATOM 672 C C . VAL A 1 84 ? 5.944 9.329 5.310 1.00 63.00 84 VAL A C 1
ATOM 674 O O . VAL A 1 84 ? 6.901 9.377 6.083 1.00 63.00 84 VAL A O 1
ATOM 677 N N . THR A 1 85 ? 5.338 8.179 5.021 1.00 72.69 85 THR A N 1
ATOM 678 C CA . THR A 1 85 ? 5.786 6.932 5.632 1.00 72.69 85 THR A CA 1
ATOM 679 C C . THR A 1 85 ? 7.014 6.389 4.916 1.00 72.69 85 THR A C 1
ATOM 681 O O . THR A 1 85 ? 7.188 6.541 3.707 1.00 72.69 85 THR A O 1
ATOM 684 N N . PHE A 1 86 ? 7.854 5.659 5.648 1.00 77.06 86 PHE A N 1
ATOM 685 C CA . PHE A 1 86 ? 9.020 4.990 5.071 1.00 77.06 86 PHE A CA 1
ATOM 686 C C . PHE A 1 86 ? 8.651 4.021 3.928 1.00 77.06 86 PHE A C 1
ATOM 688 O O . PHE A 1 86 ? 9.423 3.810 2.998 1.00 77.06 86 PHE A O 1
ATOM 695 N N . SER A 1 87 ? 7.436 3.463 3.942 1.00 75.31 87 SER A N 1
ATOM 696 C CA . SER A 1 87 ? 6.943 2.629 2.837 1.00 75.31 87 SER A CA 1
ATOM 697 C C . SER A 1 87 ? 6.604 3.414 1.577 1.00 75.31 87 SER A C 1
ATOM 699 O O . SER A 1 87 ? 6.752 2.862 0.490 1.00 75.31 87 SER A O 1
ATOM 701 N N . LEU A 1 88 ? 6.215 4.686 1.698 1.00 76.44 88 LEU A N 1
ATOM 702 C CA . LEU A 1 88 ? 6.075 5.570 0.543 1.00 76.44 88 LEU A CA 1
ATOM 703 C C . LEU A 1 88 ? 7.436 5.795 -0.124 1.00 76.44 88 LEU A C 1
ATOM 705 O O . LEU A 1 88 ? 7.567 5.621 -1.332 1.00 76.44 88 LEU A O 1
ATOM 709 N N . ILE A 1 89 ? 8.461 6.093 0.680 1.00 81.19 89 ILE A N 1
ATOM 710 C CA . ILE A 1 89 ? 9.838 6.292 0.207 1.00 81.19 89 ILE A CA 1
ATOM 711 C C . ILE A 1 89 ? 10.333 5.045 -0.536 1.00 81.19 89 ILE A C 1
ATOM 713 O O . ILE A 1 89 ? 10.890 5.139 -1.629 1.00 81.19 89 ILE A O 1
ATOM 717 N N . LEU A 1 90 ? 10.076 3.858 0.014 1.00 85.38 90 LEU A N 1
ATOM 718 C CA . LEU A 1 90 ? 10.476 2.608 -0.627 1.00 85.38 90 LEU A CA 1
ATOM 719 C C . LEU A 1 90 ? 9.667 2.263 -1.876 1.00 85.38 90 LEU A C 1
ATOM 721 O O . LEU A 1 90 ? 10.223 1.676 -2.803 1.00 85.38 90 LEU A O 1
ATOM 725 N N . MET A 1 91 ? 8.394 2.653 -1.960 1.00 82.75 91 MET A N 1
ATOM 726 C CA . MET A 1 91 ? 7.678 2.565 -3.233 1.00 82.75 91 MET A CA 1
ATOM 727 C C . MET A 1 91 ? 8.327 3.462 -4.287 1.00 82.75 91 MET A C 1
ATOM 729 O O . MET A 1 91 ? 8.545 2.996 -5.404 1.00 82.75 91 MET A O 1
ATOM 733 N N . SER A 1 92 ? 8.740 4.681 -3.934 1.00 85.25 92 SER A N 1
ATOM 734 C CA . SER A 1 92 ? 9.503 5.539 -4.848 1.00 85.25 92 SER A CA 1
ATOM 735 C C . SER A 1 92 ? 10.800 4.865 -5.308 1.00 85.25 92 SER A C 1
ATOM 737 O O . SER A 1 92 ? 11.127 4.924 -6.491 1.00 85.25 92 SER A O 1
ATOM 739 N N . PHE A 1 93 ? 11.492 4.129 -4.434 1.00 90.19 93 PHE A N 1
ATOM 740 C CA . PHE A 1 93 ? 12.695 3.379 -4.817 1.00 90.19 93 PHE A CA 1
ATOM 741 C C . PHE A 1 93 ? 12.397 2.282 -5.840 1.00 90.19 93 PHE A C 1
ATOM 743 O O . PHE A 1 93 ? 13.152 2.130 -6.799 1.00 90.19 93 PHE A O 1
ATOM 750 N N . TRP A 1 94 ? 11.280 1.564 -5.695 1.00 90.75 94 TRP A N 1
ATOM 751 C CA . TRP A 1 94 ? 10.852 0.604 -6.713 1.00 90.75 94 TRP A CA 1
ATOM 752 C C . TRP A 1 94 ? 10.586 1.290 -8.061 1.00 90.75 94 TRP A C 1
ATOM 754 O O . TRP A 1 94 ? 11.051 0.809 -9.094 1.00 90.75 94 TRP A O 1
ATOM 764 N N . THR A 1 95 ? 9.903 2.441 -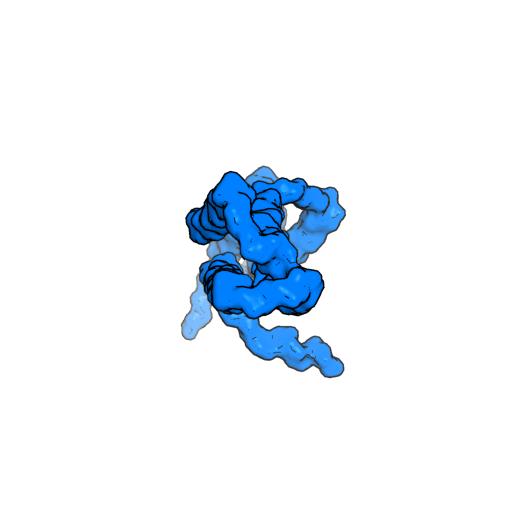8.059 1.00 88.75 95 THR A N 1
ATOM 765 C CA . THR A 1 95 ? 9.604 3.185 -9.297 1.00 88.75 95 THR A CA 1
ATOM 766 C C . THR A 1 95 ? 10.862 3.712 -9.982 1.00 88.75 95 THR A C 1
ATOM 768 O O . THR A 1 95 ? 11.010 3.561 -11.193 1.00 88.75 95 THR A O 1
ATOM 771 N N . MET A 1 96 ? 11.809 4.256 -9.211 1.00 90.94 96 MET A N 1
ATOM 772 C CA . MET A 1 96 ? 13.105 4.700 -9.720 1.00 90.94 96 MET A CA 1
ATOM 773 C C . MET A 1 96 ? 13.909 3.519 -10.261 1.00 90.94 96 MET A C 1
ATOM 775 O O . MET A 1 96 ? 14.466 3.611 -11.352 1.00 90.94 96 MET A O 1
ATOM 779 N N . GLY A 1 97 ? 13.915 2.387 -9.553 1.00 92.62 97 GLY A N 1
ATOM 780 C CA . GLY A 1 97 ? 14.554 1.160 -10.020 1.00 92.62 97 GLY A CA 1
ATOM 781 C C . GLY A 1 97 ? 13.985 0.689 -11.359 1.00 92.62 97 GLY A C 1
ATOM 782 O O . GLY A 1 97 ? 14.737 0.433 -12.298 1.00 92.62 97 GLY A O 1
ATOM 783 N N . ALA A 1 98 ? 12.656 0.673 -11.492 1.00 91.75 98 ALA A N 1
ATOM 784 C CA . ALA A 1 98 ? 11.978 0.339 -12.742 1.00 91.75 98 ALA A CA 1
ATOM 785 C C . ALA A 1 98 ? 12.296 1.324 -13.882 1.00 91.75 98 ALA A C 1
ATOM 787 O O . ALA A 1 98 ? 12.365 0.898 -15.035 1.00 91.75 98 ALA A O 1
ATOM 788 N N . ALA A 1 99 ? 12.511 2.608 -13.579 1.00 91.19 99 ALA A N 1
ATOM 789 C CA . ALA A 1 99 ? 12.933 3.608 -14.557 1.00 91.19 99 ALA A CA 1
ATOM 790 C C . ALA A 1 99 ? 14.389 3.397 -15.009 1.00 91.19 99 ALA A C 1
ATOM 792 O O . ALA A 1 99 ? 14.664 3.421 -16.206 1.00 91.19 99 ALA A O 1
ATOM 793 N N . PHE A 1 100 ? 15.316 3.105 -14.088 1.00 93.19 100 PHE A N 1
ATOM 794 C CA . PHE A 1 100 ? 16.707 2.772 -14.434 1.00 93.19 100 PHE A CA 1
ATOM 795 C C . PHE A 1 100 ? 16.799 1.530 -15.323 1.00 93.19 100 PHE A C 1
ATOM 797 O O . PHE A 1 100 ? 17.548 1.525 -16.299 1.00 93.19 100 PHE A O 1
ATOM 804 N N . LEU A 1 101 ? 15.994 0.507 -15.029 1.00 94.12 101 LEU A N 1
ATOM 805 C CA . LEU A 1 101 ? 15.894 -0.707 -15.842 1.00 94.12 101 LEU A CA 1
ATOM 806 C C . LEU A 1 101 ? 15.258 -0.465 -17.220 1.00 94.12 101 LEU A C 1
ATOM 808 O O . LEU A 1 101 ? 15.350 -1.324 -18.085 1.00 94.12 101 LEU A O 1
ATOM 812 N N . MET A 1 102 ? 14.635 0.690 -17.457 1.00 93.75 102 MET A N 1
ATOM 813 C CA . MET A 1 102 ? 14.097 1.049 -18.770 1.00 93.75 102 MET A CA 1
ATOM 814 C C . MET A 1 102 ? 15.156 1.698 -19.677 1.00 93.75 102 MET A C 1
ATOM 816 O O . MET A 1 102 ? 15.027 1.651 -20.897 1.00 93.75 102 MET A O 1
ATOM 820 N N . ILE A 1 103 ? 16.224 2.276 -19.112 1.00 92.44 103 ILE A N 1
ATOM 821 C CA . ILE A 1 103 ? 17.251 3.021 -19.866 1.00 92.44 103 ILE A CA 1
ATOM 822 C C . ILE A 1 103 ? 17.872 2.197 -21.006 1.00 92.44 103 ILE A C 1
ATOM 824 O O . ILE A 1 103 ? 17.990 2.750 -22.101 1.00 92.44 103 ILE A O 1
ATOM 828 N N . PRO A 1 104 ? 18.217 0.903 -20.833 1.00 93.25 104 PRO A N 1
ATOM 829 C CA . PRO A 1 104 ? 18.815 0.123 -21.918 1.00 93.25 104 PRO A CA 1
ATOM 830 C C . PRO A 1 104 ? 17.912 -0.048 -23.144 1.00 93.25 104 PRO A C 1
ATOM 832 O O . PRO A 1 104 ? 18.420 -0.289 -24.236 1.00 93.25 104 PRO A O 1
ATOM 835 N N . ILE A 1 105 ? 16.593 0.125 -22.991 1.00 92.50 105 ILE A N 1
ATOM 836 C CA . ILE A 1 105 ? 15.645 0.144 -24.114 1.00 92.50 105 ILE A CA 1
ATOM 837 C C . ILE A 1 105 ? 15.859 1.399 -24.972 1.00 92.50 105 ILE A C 1
ATOM 839 O O . ILE A 1 105 ? 15.788 1.339 -26.194 1.00 92.50 105 ILE A O 1
ATOM 843 N N . LEU A 1 106 ? 16.168 2.537 -24.347 1.00 92.44 106 LEU A N 1
ATOM 844 C CA . LEU A 1 106 ? 16.463 3.781 -25.055 1.00 92.44 106 LEU A CA 1
ATOM 845 C C . LEU A 1 106 ? 17.881 3.796 -25.633 1.00 92.44 106 LEU A C 1
ATOM 847 O O . LEU A 1 106 ? 18.078 4.279 -26.743 1.00 92.44 106 LEU A O 1
ATOM 851 N N . THR A 1 107 ? 18.879 3.305 -24.896 1.00 90.88 107 THR A N 1
ATOM 852 C CA . THR A 1 107 ? 20.292 3.399 -25.309 1.00 90.88 107 THR A CA 1
ATOM 853 C C . THR A 1 107 ? 20.753 2.236 -26.182 1.00 90.88 107 THR A C 1
ATOM 855 O O . THR A 1 107 ? 21.794 2.340 -26.825 1.00 90.88 107 THR A O 1
ATOM 858 N N . GLY A 1 108 ? 20.016 1.121 -26.205 1.00 88.94 108 GLY A N 1
ATOM 859 C CA . GLY A 1 108 ? 20.406 -0.099 -26.918 1.00 88.94 108 GLY A CA 1
ATOM 860 C C . GLY A 1 108 ? 21.596 -0.833 -26.288 1.00 88.94 108 GLY A C 1
ATOM 861 O O . GLY A 1 108 ? 22.150 -1.742 -26.900 1.00 88.94 108 GLY A O 1
ATOM 862 N N . SER A 1 109 ? 22.007 -0.450 -25.076 1.00 90.31 109 SER A N 1
ATOM 863 C CA . SER A 1 109 ? 23.156 -1.017 -24.363 1.00 90.31 109 SER A CA 1
ATOM 864 C C . SER A 1 109 ? 22.955 -0.969 -22.849 1.00 90.31 109 SER A C 1
ATOM 866 O O . SER A 1 109 ? 22.255 -0.100 -22.325 1.00 90.31 109 SER A O 1
ATOM 868 N N . VAL A 1 110 ? 23.570 -1.913 -22.131 1.00 91.25 110 VAL A N 1
ATOM 869 C CA . VAL A 1 110 ? 23.499 -1.974 -20.664 1.00 91.25 110 VAL A CA 1
ATOM 870 C C . VAL A 1 110 ? 24.691 -1.247 -20.054 1.00 91.25 110 VAL A C 1
ATOM 872 O O . VAL A 1 110 ? 25.830 -1.684 -20.193 1.00 91.25 110 VAL A O 1
ATOM 875 N N . ASP A 1 111 ? 24.417 -0.179 -19.309 1.00 93.12 111 ASP A N 1
ATOM 876 C CA . ASP A 1 111 ? 25.344 0.346 -18.307 1.00 93.12 111 ASP A CA 1
ATOM 877 C C . ASP A 1 111 ? 25.202 -0.507 -17.039 1.00 93.12 111 ASP A C 1
ATOM 879 O O . ASP A 1 111 ? 24.178 -0.453 -16.349 1.00 93.12 111 ASP A O 1
ATOM 883 N N . THR A 1 112 ? 26.220 -1.317 -16.746 1.00 92.12 112 THR A N 1
ATOM 884 C CA . THR A 1 112 ? 26.214 -2.254 -15.615 1.00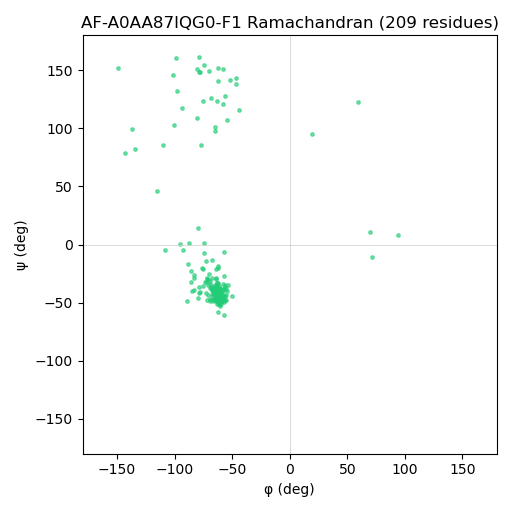 92.12 112 THR A CA 1
ATOM 885 C C . THR A 1 112 ? 25.977 -1.553 -14.279 1.00 92.12 112 THR A C 1
ATOM 887 O O . THR A 1 112 ? 25.253 -2.087 -13.440 1.00 92.12 112 THR A O 1
ATOM 890 N N . ALA A 1 113 ? 26.530 -0.355 -14.070 1.00 92.50 113 ALA A N 1
ATOM 891 C CA . ALA A 1 113 ? 26.370 0.362 -12.809 1.00 92.50 113 ALA A CA 1
ATOM 892 C C . ALA A 1 113 ? 24.912 0.789 -12.616 1.00 92.50 113 ALA A C 1
ATOM 894 O O . ALA A 1 113 ? 24.305 0.494 -11.584 1.00 92.50 113 ALA A O 1
ATOM 895 N N . ARG A 1 114 ? 24.309 1.407 -13.639 1.00 90.50 114 ARG A N 1
ATOM 896 C CA . ARG A 1 114 ? 22.891 1.812 -13.599 1.00 90.50 114 ARG A CA 1
ATOM 897 C C . ARG A 1 114 ? 21.960 0.613 -13.486 1.00 90.50 114 ARG A C 1
ATOM 899 O O . ARG A 1 114 ? 20.979 0.676 -12.750 1.00 90.50 114 ARG A O 1
ATOM 906 N N . PHE A 1 115 ? 22.276 -0.476 -14.182 1.00 92.56 115 PHE A N 1
ATOM 907 C CA . PHE A 1 115 ? 21.497 -1.708 -14.129 1.00 92.56 115 PHE A CA 1
ATOM 908 C C . PHE A 1 115 ? 21.494 -2.315 -12.724 1.00 92.56 115 PHE A C 1
ATOM 910 O O . PHE A 1 115 ? 20.427 -2.605 -12.187 1.00 92.56 115 PHE A O 1
ATOM 917 N N . VAL A 1 116 ? 22.669 -2.455 -12.101 1.00 94.88 116 VAL A N 1
ATOM 918 C CA . VAL A 1 116 ? 22.798 -3.005 -10.743 1.00 94.88 116 VAL A CA 1
ATOM 919 C C . VAL A 1 116 ? 22.105 -2.109 -9.720 1.00 94.88 116 VAL A C 1
ATOM 921 O O . VAL A 1 116 ? 21.392 -2.623 -8.860 1.00 94.88 116 VAL A O 1
ATOM 924 N N . ILE A 1 117 ? 22.246 -0.784 -9.832 1.00 94.50 117 ILE A N 1
ATOM 925 C CA . ILE A 1 117 ? 21.541 0.167 -8.961 1.00 94.50 117 ILE A CA 1
ATOM 926 C C . ILE A 1 117 ? 20.026 0.015 -9.124 1.00 94.50 117 ILE A C 1
ATOM 928 O O . ILE A 1 117 ? 19.320 -0.168 -8.134 1.00 94.50 117 ILE A O 1
ATOM 932 N N . GLY A 1 118 ? 19.523 0.035 -10.361 1.00 94.19 118 GLY A N 1
ATOM 933 C CA . GLY A 1 118 ? 18.092 -0.069 -10.637 1.00 94.19 118 GLY A CA 1
ATOM 934 C C . GLY A 1 118 ? 17.490 -1.381 -10.134 1.00 94.19 118 GLY A C 1
ATOM 935 O O . GLY A 1 118 ? 16.461 -1.381 -9.453 1.00 94.19 118 GLY A O 1
ATOM 936 N N . LEU A 1 119 ? 18.174 -2.495 -10.401 1.00 94.69 119 LEU A N 1
ATOM 937 C CA . LEU A 1 119 ? 17.774 -3.818 -9.933 1.00 94.69 119 LEU A CA 1
ATOM 938 C C . LEU A 1 119 ? 17.817 -3.913 -8.402 1.00 94.69 119 LEU A C 1
ATOM 940 O O . LEU A 1 119 ? 16.870 -4.409 -7.791 1.00 94.69 119 LEU A O 1
ATOM 944 N N . GLY A 1 120 ? 18.877 -3.398 -7.776 1.00 95.00 120 GLY A N 1
ATOM 945 C CA . GLY A 1 120 ? 19.036 -3.373 -6.324 1.00 95.00 120 GLY A CA 1
ATOM 946 C C . GLY A 1 120 ? 17.929 -2.579 -5.633 1.00 95.00 120 GLY A C 1
ATOM 947 O O . GLY A 1 120 ? 17.321 -3.081 -4.688 1.00 95.00 120 GLY A O 1
ATOM 948 N N . MET A 1 121 ? 17.600 -1.386 -6.141 1.00 94.12 121 MET A N 1
ATOM 949 C CA . MET A 1 121 ? 16.498 -0.565 -5.623 1.00 94.12 121 MET A CA 1
ATOM 950 C C . MET A 1 121 ? 15.152 -1.291 -5.733 1.00 94.12 121 MET A C 1
ATOM 952 O O . MET A 1 121 ? 14.393 -1.329 -4.762 1.00 94.12 121 MET A O 1
ATOM 956 N N . ALA A 1 122 ? 14.873 -1.911 -6.884 1.00 91.75 122 ALA A N 1
ATOM 957 C CA . ALA A 1 122 ? 13.634 -2.650 -7.105 1.00 91.75 122 ALA A CA 1
ATOM 958 C C . ALA A 1 122 ? 13.508 -3.860 -6.164 1.00 91.75 122 ALA A C 1
ATOM 960 O O . ALA A 1 122 ? 12.473 -4.030 -5.515 1.00 91.75 122 ALA A O 1
ATOM 961 N N . ILE A 1 123 ? 14.558 -4.681 -6.055 1.00 92.94 123 ILE A N 1
ATOM 962 C CA . ILE A 1 123 ? 14.575 -5.872 -5.193 1.00 92.94 123 ILE A CA 1
ATOM 963 C C . ILE A 1 123 ? 14.459 -5.480 -3.721 1.00 92.94 123 ILE A C 1
ATOM 965 O O . ILE A 1 123 ? 13.631 -6.044 -3.005 1.00 92.94 123 ILE A O 1
ATOM 969 N N . PHE A 1 124 ? 15.243 -4.500 -3.268 1.00 93.19 124 PHE A N 1
ATOM 970 C CA . PHE A 1 124 ? 15.226 -4.054 -1.877 1.00 93.19 124 PHE A CA 1
ATOM 971 C C . PHE A 1 124 ? 13.842 -3.546 -1.461 1.00 93.19 124 PHE A C 1
ATOM 973 O O . PHE A 1 124 ? 13.316 -3.957 -0.423 1.00 93.19 124 PHE A O 1
ATOM 980 N N . ALA A 1 125 ? 13.212 -2.724 -2.305 1.00 90.31 125 ALA 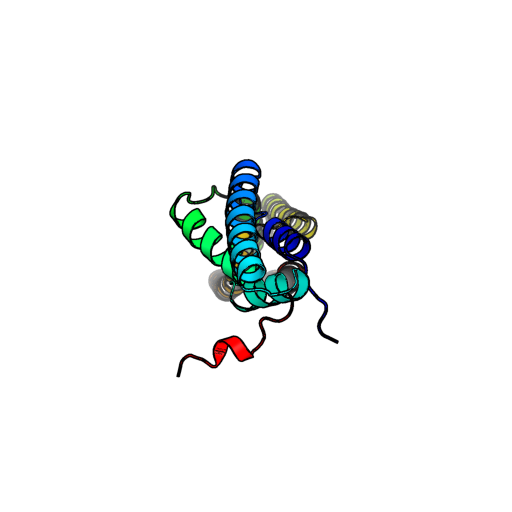A N 1
ATOM 981 C CA . ALA A 1 125 ? 11.853 -2.252 -2.077 1.00 90.31 125 ALA A CA 1
ATOM 982 C C . ALA A 1 125 ? 10.852 -3.416 -2.006 1.00 90.31 125 ALA A C 1
ATOM 984 O O . ALA A 1 125 ? 10.068 -3.491 -1.059 1.00 90.31 125 ALA A O 1
ATOM 985 N N . MET A 1 126 ? 10.901 -4.364 -2.951 1.00 88.44 126 MET A N 1
ATOM 986 C CA . MET A 1 126 ? 10.009 -5.531 -2.948 1.00 88.44 126 MET A CA 1
ATOM 987 C C . MET A 1 126 ? 10.176 -6.386 -1.684 1.00 88.44 126 MET A C 1
ATOM 989 O O . MET A 1 126 ? 9.180 -6.724 -1.042 1.00 88.44 126 MET A O 1
ATOM 993 N N . ILE A 1 127 ? 11.413 -6.691 -1.278 1.00 91.19 127 ILE A N 1
ATOM 994 C CA . ILE A 1 127 ? 11.695 -7.485 -0.071 1.00 91.19 127 ILE A CA 1
ATOM 995 C C . ILE A 1 127 ? 11.171 -6.776 1.177 1.00 91.19 127 ILE A C 1
ATOM 997 O O . ILE A 1 127 ? 10.470 -7.392 1.983 1.00 91.19 127 ILE A O 1
ATOM 1001 N N . TYR A 1 128 ? 11.469 -5.486 1.339 1.00 89.25 128 TYR A N 1
ATOM 1002 C CA . TYR A 1 128 ? 11.005 -4.739 2.504 1.00 89.25 128 TYR A CA 1
ATOM 1003 C C . TYR A 1 128 ? 9.476 -4.744 2.597 1.00 89.25 128 TYR A C 1
ATOM 1005 O O . TYR A 1 128 ? 8.913 -5.063 3.648 1.00 89.25 128 TYR A O 1
ATOM 1013 N N . LEU A 1 129 ? 8.796 -4.427 1.491 1.00 85.00 129 LEU A N 1
ATOM 1014 C CA . LEU A 1 129 ? 7.335 -4.388 1.445 1.00 85.00 129 LEU A CA 1
ATOM 1015 C C . LEU A 1 129 ? 6.744 -5.773 1.745 1.00 85.00 129 LEU A C 1
ATOM 1017 O O . LEU A 1 129 ? 5.746 -5.879 2.455 1.00 85.00 129 LEU A O 1
ATOM 1021 N N . PHE A 1 130 ? 7.393 -6.850 1.303 1.00 85.31 130 PHE A N 1
ATOM 1022 C CA . PHE A 1 130 ? 6.968 -8.207 1.634 1.00 85.31 130 PHE A CA 1
ATOM 1023 C C . PHE A 1 130 ? 7.069 -8.529 3.132 1.00 85.31 130 PHE A C 1
ATOM 1025 O O . PHE A 1 130 ? 6.139 -9.098 3.718 1.00 85.31 130 PHE A O 1
ATOM 1032 N N . LEU A 1 131 ? 8.187 -8.157 3.760 1.00 87.00 131 LEU A N 1
ATOM 1033 C CA . LEU A 1 131 ? 8.474 -8.450 5.167 1.00 87.00 131 LEU A CA 1
ATOM 1034 C C . LEU A 1 131 ? 7.708 -7.550 6.139 1.00 87.00 131 LEU A C 1
ATOM 1036 O O . LEU A 1 131 ? 7.518 -7.920 7.303 1.00 87.00 131 LEU A O 1
ATOM 1040 N N . LYS A 1 132 ? 7.225 -6.393 5.680 1.00 81.44 132 LYS A N 1
ATOM 1041 C CA . LYS A 1 132 ? 6.482 -5.453 6.515 1.00 81.44 132 LYS A CA 1
ATOM 1042 C C . LYS A 1 132 ? 5.233 -6.107 7.124 1.00 81.44 132 LYS A C 1
ATOM 1044 O O . LYS A 1 132 ? 4.331 -6.589 6.424 1.00 81.44 132 LYS A O 1
ATOM 1049 N N . LYS A 1 133 ? 5.176 -6.119 8.461 1.00 75.50 133 LYS A N 1
ATOM 1050 C CA . LYS A 1 133 ? 4.074 -6.710 9.240 1.00 75.50 133 LYS A CA 1
ATOM 1051 C C . LYS A 1 133 ? 2.951 -5.712 9.522 1.00 75.50 133 LYS A C 1
ATOM 1053 O O . LYS A 1 133 ? 1.803 -6.027 9.233 1.00 75.50 133 LYS A O 1
ATOM 1058 N N . ASN A 1 134 ? 3.292 -4.515 9.998 1.00 72.50 134 ASN A N 1
ATOM 1059 C CA . ASN A 1 134 ? 2.319 -3.516 10.445 1.00 72.50 134 ASN A CA 1
ATOM 1060 C C . ASN A 1 134 ? 2.118 -2.462 9.360 1.00 72.50 134 ASN A C 1
ATOM 1062 O O . ASN A 1 134 ? 2.979 -1.605 9.173 1.00 72.50 134 ASN A O 1
ATOM 1066 N N . TRP A 1 135 ? 1.013 -2.557 8.632 1.00 74.06 135 TRP A N 1
ATOM 1067 C CA . TRP A 1 135 ? 0.651 -1.618 7.575 1.00 74.06 135 TRP A CA 1
ATOM 1068 C C . TRP A 1 135 ? -0.333 -0.587 8.102 1.00 74.06 135 TRP A C 1
ATOM 1070 O O . TRP A 1 135 ? -1.328 -0.967 8.715 1.00 74.06 135 TRP A O 1
ATOM 1080 N N . ARG A 1 136 ? -0.073 0.693 7.829 1.00 71.38 136 ARG A N 1
ATOM 1081 C CA . ARG A 1 136 ? -1.031 1.766 8.114 1.00 71.38 136 ARG A CA 1
ATOM 1082 C C . ARG A 1 136 ? -2.110 1.789 7.037 1.00 71.38 136 ARG A C 1
ATOM 1084 O O . ARG A 1 136 ? -1.831 1.515 5.864 1.00 71.38 136 ARG A O 1
ATOM 1091 N N . ARG A 1 137 ? -3.330 2.187 7.393 1.00 66.88 137 ARG A N 1
ATOM 1092 C CA . ARG A 1 137 ? -4.467 2.244 6.454 1.00 66.88 137 ARG A CA 1
ATOM 1093 C C . ARG A 1 137 ? -4.201 3.144 5.235 1.00 66.88 137 ARG A C 1
ATOM 1095 O O . ARG A 1 137 ? -4.533 2.762 4.110 1.00 66.88 137 ARG A O 1
ATOM 1102 N N . SER A 1 138 ? -3.546 4.290 5.432 1.00 68.19 138 SER A N 1
ATOM 1103 C CA . SER A 1 138 ? -3.165 5.225 4.359 1.00 68.19 138 SER A CA 1
ATOM 1104 C C . SER A 1 138 ? -2.174 4.616 3.358 1.00 68.19 138 SER A C 1
ATOM 1106 O O . SER A 1 138 ? -2.322 4.782 2.146 1.00 68.19 138 SER A O 1
ATOM 1108 N N . GLU A 1 139 ? -1.215 3.824 3.842 1.00 73.94 139 GLU A N 1
ATOM 1109 C CA . GLU A 1 139 ? -0.254 3.113 2.994 1.00 73.94 139 GLU A CA 1
ATOM 1110 C C . GLU A 1 139 ? -0.955 2.077 2.124 1.00 73.94 139 GLU A C 1
ATOM 1112 O O . GLU A 1 139 ? -0.646 1.970 0.944 1.00 73.94 139 GLU A O 1
ATOM 1117 N N . ILE A 1 140 ? -1.934 1.355 2.678 1.00 71.94 140 ILE A N 1
ATOM 1118 C CA . ILE A 1 140 ? -2.708 0.341 1.952 1.00 71.94 140 ILE A CA 1
ATOM 1119 C C . ILE A 1 140 ? -3.552 0.982 0.840 1.00 71.94 140 ILE A C 1
ATOM 1121 O O . ILE A 1 140 ? -3.601 0.440 -0.268 1.00 71.94 140 ILE A O 1
ATOM 1125 N N . LYS A 1 141 ? -4.197 2.132 1.104 1.00 69.56 141 LYS A N 1
ATOM 1126 C CA . LYS A 1 141 ? -4.963 2.882 0.087 1.00 69.56 141 LYS A CA 1
ATOM 1127 C C . LYS A 1 141 ? -4.066 3.253 -1.103 1.00 69.56 141 LYS A C 1
ATOM 1129 O O . LYS A 1 141 ? -4.414 2.959 -2.246 1.00 69.56 141 LYS A O 1
ATOM 1134 N N . MET A 1 142 ? -2.876 3.800 -0.845 1.00 67.50 142 MET A N 1
ATOM 1135 C CA . MET A 1 142 ? -1.909 4.120 -1.906 1.00 67.50 142 MET A CA 1
ATOM 1136 C C . MET A 1 142 ? -1.356 2.868 -2.600 1.00 67.50 142 MET A C 1
ATOM 1138 O O . MET A 1 142 ? -1.217 2.848 -3.822 1.00 67.50 142 MET A O 1
ATOM 1142 N N . PHE A 1 143 ? -1.113 1.790 -1.850 1.00 68.94 143 PHE A N 1
ATOM 1143 C CA . PHE A 1 143 ? -0.636 0.510 -2.382 1.00 68.94 143 PHE A CA 1
ATOM 1144 C C . PHE A 1 143 ? -1.637 -0.171 -3.323 1.00 68.94 143 PHE A C 1
ATOM 1146 O O . PHE A 1 143 ? -1.248 -1.019 -4.118 1.00 68.94 143 PHE A O 1
ATOM 1153 N N . LYS A 1 144 ? -2.929 0.167 -3.252 1.00 67.50 144 LYS A N 1
ATOM 1154 C CA . LYS A 1 144 ? -3.925 -0.282 -4.238 1.00 67.50 144 LYS A CA 1
ATOM 1155 C C . LYS A 1 144 ? -3.873 0.536 -5.529 1.00 67.50 144 LYS A C 1
ATOM 1157 O O . LYS A 1 144 ? -4.057 -0.028 -6.603 1.00 67.50 144 LYS A O 1
ATOM 1162 N N . ALA A 1 145 ? -3.609 1.838 -5.438 1.00 66.94 145 ALA A N 1
ATOM 1163 C CA . ALA A 1 145 ? -3.625 2.741 -6.589 1.00 66.94 145 ALA A CA 1
ATOM 1164 C C . ALA A 1 145 ? -2.336 2.663 -7.430 1.00 66.94 145 ALA A C 1
ATOM 1166 O O . ALA A 1 145 ? -2.378 2.563 -8.657 1.00 66.94 145 ALA A O 1
ATOM 1167 N N . ILE A 1 146 ? -1.178 2.676 -6.769 1.00 66.12 146 ILE A N 1
ATOM 1168 C CA . ILE A 1 146 ? 0.124 2.901 -7.412 1.00 66.12 146 ILE A CA 1
ATOM 1169 C C . ILE A 1 146 ? 0.594 1.702 -8.261 1.00 66.12 146 ILE A C 1
ATOM 1171 O O . ILE A 1 146 ? 0.936 1.897 -9.430 1.00 66.12 146 ILE A O 1
ATOM 1175 N N . PRO A 1 147 ? 0.562 0.448 -7.774 1.00 61.88 147 PRO A N 1
ATOM 1176 C CA . PRO A 1 147 ? 1.038 -0.698 -8.549 1.00 61.88 147 PRO A CA 1
ATOM 1177 C C . PRO A 1 147 ? 0.117 -1.115 -9.700 1.00 61.88 147 PRO A C 1
ATOM 1179 O O . PRO A 1 147 ? 0.520 -1.893 -10.562 1.00 61.88 147 PRO A O 1
ATOM 1182 N N . GLY A 1 148 ? -1.123 -0.619 -9.723 1.00 63.81 148 GLY A N 1
ATOM 1183 C CA . GLY A 1 148 ? -2.015 -0.756 -10.873 1.00 63.81 148 GLY A CA 1
ATOM 1184 C C . GLY A 1 148 ? -1.682 0.241 -11.985 1.00 63.81 148 GLY A C 1
ATOM 1185 O O . GLY A 1 148 ? -1.671 -0.141 -13.156 1.00 63.81 148 GLY A O 1
ATOM 1186 N N . ALA A 1 149 ? -1.377 1.488 -11.615 1.00 70.69 149 ALA A N 1
ATOM 1187 C CA . ALA A 1 149 ? -1.160 2.594 -12.545 1.00 70.69 149 ALA A CA 1
ATOM 118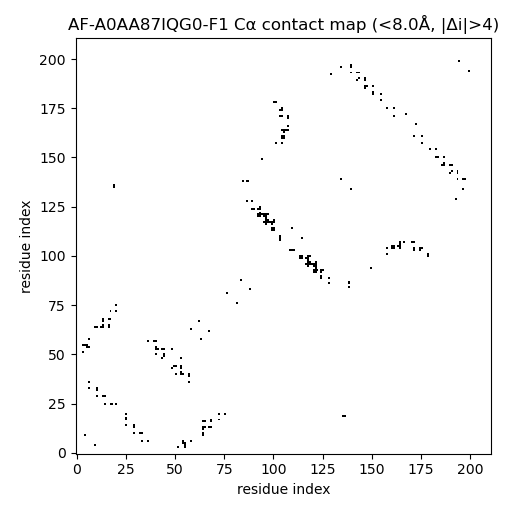8 C C . ALA A 1 149 ? 0.262 2.639 -13.127 1.00 70.69 149 ALA A C 1
ATOM 1190 O O . ALA A 1 149 ? 0.432 2.915 -14.312 1.00 70.69 149 ALA A O 1
ATOM 1191 N N . ILE A 1 150 ? 1.293 2.341 -12.331 1.00 77.75 150 ILE A N 1
ATOM 1192 C CA . ILE A 1 150 ? 2.683 2.522 -12.774 1.00 77.75 150 ILE A CA 1
ATOM 1193 C C . ILE A 1 150 ? 3.091 1.532 -13.871 1.00 77.75 150 ILE A C 1
ATOM 1195 O O . ILE A 1 150 ? 3.576 1.994 -14.899 1.00 77.75 150 ILE A O 1
ATOM 1199 N N . PRO A 1 151 ? 2.856 0.210 -13.764 1.00 76.19 151 PRO A N 1
ATOM 1200 C CA . PRO A 1 151 ? 3.108 -0.699 -14.883 1.00 76.19 151 PRO A CA 1
ATOM 1201 C C . PRO A 1 151 ? 2.314 -0.324 -16.142 1.00 76.19 151 PRO A C 1
ATOM 1203 O O . PRO A 1 151 ? 2.825 -0.475 -17.247 1.00 76.19 151 PRO A O 1
ATOM 1206 N N . PHE A 1 152 ? 1.096 0.210 -15.983 1.00 78.81 152 PHE A N 1
ATOM 1207 C CA . PHE A 1 152 ? 0.278 0.691 -17.100 1.00 78.81 152 PHE A CA 1
ATOM 1208 C C . PHE A 1 152 ? 0.869 1.935 -17.778 1.00 78.81 152 PHE A C 1
ATOM 1210 O O . PHE A 1 152 ? 0.676 2.111 -18.973 1.00 78.81 152 PHE A O 1
ATOM 1217 N N . LEU A 1 153 ? 1.616 2.768 -17.048 1.00 86.19 153 LEU A N 1
ATOM 1218 C CA . LEU A 1 153 ? 2.323 3.928 -17.593 1.00 86.19 153 LEU A CA 1
ATOM 1219 C C . LEU A 1 153 ? 3.698 3.557 -18.177 1.00 86.19 153 LEU A C 1
ATOM 1221 O O . LEU A 1 153 ? 4.081 4.043 -19.238 1.00 86.19 153 LEU A O 1
ATOM 1225 N N . LEU A 1 154 ? 4.439 2.670 -17.509 1.00 88.00 154 LEU A N 1
ATOM 1226 C CA . LEU A 1 154 ? 5.783 2.263 -17.927 1.00 88.00 154 LEU A CA 1
ATOM 1227 C C . LEU A 1 154 ? 5.771 1.372 -19.172 1.00 88.00 154 LEU A C 1
ATOM 1229 O O . LEU A 1 154 ? 6.712 1.425 -19.959 1.00 88.00 154 LEU A O 1
ATOM 1233 N N . LEU A 1 155 ? 4.717 0.582 -19.385 1.00 89.94 155 LEU A N 1
ATOM 1234 C CA . LEU A 1 155 ? 4.584 -0.259 -20.575 1.00 89.94 155 LEU A CA 1
ATOM 1235 C C . LEU A 1 155 ? 4.527 0.569 -21.879 1.00 89.94 155 LEU A C 1
ATOM 1237 O O . LEU A 1 155 ? 5.424 0.388 -22.705 1.00 89.94 155 LEU A O 1
ATOM 1241 N N . PRO A 1 156 ? 3.578 1.507 -22.086 1.00 90.38 156 PRO A N 1
ATOM 1242 C CA . PRO A 1 156 ? 3.549 2.329 -23.296 1.00 90.38 156 PRO A CA 1
ATOM 1243 C C . PRO A 1 156 ? 4.792 3.215 -23.418 1.00 90.38 156 PRO A C 1
ATOM 1245 O O . PRO A 1 156 ? 5.286 3.408 -24.526 1.00 90.38 156 PRO A O 1
ATOM 1248 N N . LEU A 1 157 ? 5.352 3.691 -22.298 1.00 92.06 157 LEU A N 1
ATOM 1249 C CA . LEU A 1 157 ? 6.603 4.447 -22.317 1.00 92.06 157 LEU A CA 1
ATOM 1250 C C . LEU A 1 157 ? 7.769 3.596 -22.835 1.00 92.06 157 LEU A C 1
ATOM 1252 O O . LEU A 1 157 ? 8.505 4.039 -23.709 1.00 92.06 157 LEU A O 1
ATOM 1256 N N . SER A 1 158 ? 7.911 2.357 -22.360 1.00 91.69 158 SER A N 1
ATOM 1257 C CA . SER A 1 158 ? 8.961 1.449 -22.835 1.00 91.69 158 SER A CA 1
ATOM 1258 C C . SER A 1 158 ? 8.814 1.113 -24.322 1.00 91.69 158 SER A C 1
ATOM 1260 O O . SER A 1 158 ? 9.816 1.028 -25.025 1.00 91.69 158 SER A O 1
ATOM 1262 N N . LEU A 1 159 ? 7.579 1.001 -24.828 1.00 92.56 159 LEU A N 1
ATOM 1263 C CA . LEU A 1 159 ? 7.311 0.803 -26.254 1.00 92.56 159 LEU A CA 1
ATOM 1264 C C . LEU A 1 159 ? 7.694 2.038 -27.082 1.00 92.56 159 LEU A C 1
ATOM 1266 O O . LEU A 1 159 ? 8.261 1.909 -28.165 1.00 92.56 159 LEU A O 1
ATOM 1270 N N . LEU A 1 160 ? 7.414 3.236 -26.566 1.00 93.12 160 LEU A N 1
ATOM 1271 C CA . LEU A 1 160 ? 7.818 4.492 -27.190 1.00 93.12 160 LEU A CA 1
ATOM 1272 C C . LEU A 1 160 ? 9.347 4.617 -27.240 1.00 93.12 160 LEU A C 1
ATOM 1274 O O . LEU A 1 160 ? 9.890 4.957 -28.286 1.00 93.12 160 LEU A O 1
ATOM 1278 N N . LEU A 1 161 ? 10.053 4.291 -26.153 1.00 92.44 161 LEU A N 1
ATOM 1279 C CA . LEU A 1 161 ? 11.521 4.31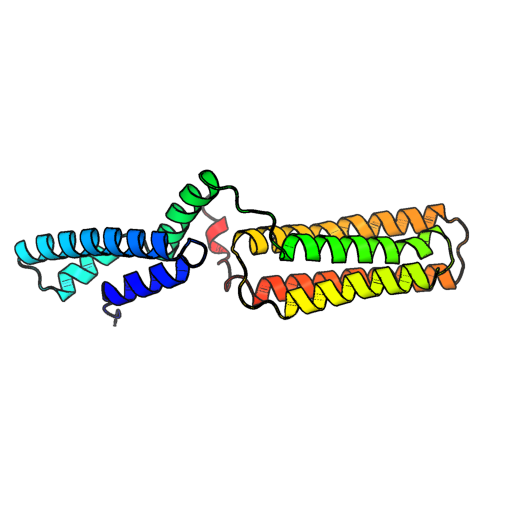2 -26.127 1.00 92.44 161 LEU A CA 1
ATOM 1280 C C . LEU A 1 161 ? 12.131 3.274 -27.074 1.00 92.44 161 LEU A C 1
ATOM 1282 O O . LEU A 1 161 ? 13.106 3.581 -27.755 1.00 92.44 161 LEU A O 1
ATOM 1286 N N . PHE A 1 162 ? 11.530 2.085 -27.156 1.00 92.00 162 PHE A N 1
ATOM 1287 C CA . PHE A 1 162 ? 11.914 1.052 -28.119 1.00 92.00 162 PHE A CA 1
ATOM 1288 C C . PHE A 1 162 ? 11.819 1.573 -29.559 1.00 92.00 162 PHE A C 1
ATOM 1290 O O . PHE A 1 162 ? 12.739 1.379 -30.350 1.00 92.00 162 PHE A O 1
ATOM 1297 N N . TRP A 1 163 ? 10.739 2.291 -29.882 1.00 91.38 163 TRP A N 1
ATOM 1298 C CA . TRP A 1 163 ? 10.565 2.924 -31.190 1.00 91.38 163 TRP A CA 1
ATOM 1299 C C . TRP A 1 163 ? 11.562 4.059 -31.447 1.00 91.38 163 TRP A C 1
ATOM 1301 O O . TRP A 1 163 ? 12.110 4.142 -32.544 1.00 91.38 163 TRP A O 1
ATOM 1311 N N . ILE A 1 164 ? 11.821 4.913 -30.450 1.00 91.12 164 ILE A N 1
ATOM 1312 C CA . ILE A 1 164 ? 12.765 6.040 -30.561 1.00 91.12 164 ILE A CA 1
ATOM 1313 C C . ILE A 1 164 ? 14.201 5.564 -30.780 1.00 91.12 164 ILE A C 1
ATOM 1315 O O . ILE A 1 164 ? 14.946 6.226 -31.500 1.00 91.12 164 ILE A O 1
ATOM 1319 N N . ASN A 1 165 ? 14.602 4.439 -30.181 1.00 89.62 165 ASN A N 1
ATOM 1320 C CA . ASN A 1 165 ? 15.955 3.910 -30.347 1.00 89.62 165 ASN A CA 1
ATOM 1321 C C . ASN A 1 165 ? 16.303 3.674 -31.831 1.00 89.62 165 ASN A C 1
ATOM 1323 O O . ASN A 1 165 ? 17.440 3.903 -32.238 1.00 89.62 165 ASN A O 1
ATOM 1327 N N . GLY A 1 166 ? 15.330 3.238 -32.641 1.00 81.75 166 GLY A N 1
ATOM 1328 C CA . GLY A 1 166 ? 15.461 3.102 -34.095 1.00 81.75 166 GLY A CA 1
ATOM 1329 C C . GLY A 1 166 ? 16.364 1.959 -34.577 1.00 81.75 166 GLY A C 1
ATOM 1330 O O . GLY A 1 166 ? 16.329 1.628 -35.761 1.00 81.75 166 GLY A O 1
ATOM 1331 N N . ASN A 1 167 ? 17.135 1.316 -33.693 1.00 85.06 167 ASN A N 1
ATOM 1332 C CA . ASN A 1 167 ? 18.029 0.209 -34.023 1.00 85.06 167 ASN A CA 1
ATOM 1333 C C . ASN A 1 167 ? 17.510 -1.114 -33.440 1.00 85.06 167 ASN A C 1
ATOM 1335 O O . ASN A 1 167 ? 17.878 -1.545 -32.344 1.00 85.06 167 ASN A O 1
ATOM 1339 N N . ILE A 1 168 ? 16.626 -1.768 -34.196 1.00 84.19 168 ILE A N 1
ATOM 1340 C CA . ILE A 1 168 ? 15.960 -3.004 -33.777 1.00 84.19 168 ILE A CA 1
ATOM 1341 C C . ILE A 1 168 ? 16.922 -4.194 -33.924 1.00 84.19 168 ILE A C 1
ATOM 1343 O O . ILE A 1 168 ? 16.933 -4.899 -34.931 1.00 84.19 168 ILE A O 1
ATOM 1347 N N . GLY A 1 169 ? 17.738 -4.420 -32.895 1.00 89.44 169 GLY A N 1
ATOM 1348 C CA . GLY A 1 169 ? 18.587 -5.605 -32.754 1.00 89.44 169 GLY A CA 1
ATOM 1349 C C . GLY A 1 169 ? 17.985 -6.670 -31.830 1.00 89.44 169 GLY A C 1
ATOM 1350 O O . GLY A 1 169 ? 17.155 -6.374 -30.968 1.00 89.44 169 GLY A O 1
ATOM 1351 N N . SER A 1 170 ? 18.461 -7.916 -31.943 1.00 91.44 170 SER A N 1
ATOM 1352 C CA . SER A 1 170 ? 18.008 -9.038 -31.099 1.00 91.44 170 SER A CA 1
ATOM 1353 C C . SER A 1 170 ? 18.155 -8.750 -29.603 1.00 91.44 170 SER A C 1
ATOM 1355 O O . SER A 1 170 ? 17.271 -9.092 -28.823 1.00 91.44 170 SER A O 1
ATOM 1357 N N . PHE A 1 171 ? 19.237 -8.069 -29.202 1.00 90.75 171 PHE A N 1
ATOM 1358 C CA . PHE A 1 171 ? 19.438 -7.631 -27.819 1.00 90.75 171 PHE A CA 1
ATOM 1359 C C . PHE A 1 171 ? 18.287 -6.741 -27.328 1.00 90.75 171 PHE A C 1
ATOM 1361 O O . PHE A 1 171 ? 17.713 -7.008 -26.274 1.00 90.75 171 PHE A O 1
ATOM 1368 N N . LEU A 1 172 ? 17.921 -5.720 -28.109 1.00 92.94 172 LEU A N 1
ATOM 1369 C CA . LEU A 1 172 ? 16.892 -4.752 -27.740 1.00 92.94 172 LEU A CA 1
ATOM 1370 C C . LEU A 1 172 ? 15.518 -5.423 -27.602 1.00 92.94 172 LEU A C 1
ATOM 1372 O O . LEU A 1 172 ? 14.795 -5.159 -26.640 1.00 92.94 172 LEU A O 1
ATOM 1376 N N . ILE A 1 173 ? 15.182 -6.328 -28.528 1.00 93.06 173 ILE A N 1
ATOM 1377 C CA . ILE A 1 173 ? 13.937 -7.107 -28.484 1.00 93.06 173 ILE A CA 1
ATOM 1378 C C . ILE A 1 173 ? 13.891 -7.960 -27.211 1.00 93.06 173 ILE A C 1
ATOM 1380 O O . ILE A 1 173 ? 12.933 -7.869 -26.442 1.00 93.06 173 ILE A O 1
ATOM 1384 N N . ILE A 1 174 ? 14.935 -8.757 -26.958 1.00 94.69 174 ILE A N 1
ATOM 1385 C CA . ILE A 1 174 ? 15.002 -9.649 -25.790 1.00 94.69 174 ILE A CA 1
ATOM 1386 C C . ILE A 1 174 ? 14.924 -8.842 -24.491 1.00 94.69 174 ILE A C 1
ATOM 1388 O O . ILE A 1 174 ? 14.194 -9.219 -23.570 1.00 94.69 174 ILE A O 1
ATOM 1392 N N . TYR A 1 175 ? 15.640 -7.719 -24.415 1.00 94.81 175 TYR A N 1
ATOM 1393 C CA . TYR A 1 175 ? 15.652 -6.867 -23.232 1.00 94.81 175 TYR A CA 1
ATOM 1394 C C . TYR A 1 175 ? 14.278 -6.242 -22.970 1.00 94.81 175 TYR A C 1
ATOM 1396 O O . TYR A 1 175 ? 13.786 -6.284 -21.844 1.00 94.81 175 TYR A O 1
ATOM 1404 N N . THR A 1 176 ? 13.620 -5.728 -24.009 1.00 94.44 176 THR A N 1
ATOM 1405 C CA . THR A 1 176 ? 12.285 -5.118 -23.905 1.00 94.44 176 THR A CA 1
ATOM 1406 C C . THR A 1 176 ? 11.245 -6.137 -23.444 1.00 94.44 176 THR A C 1
ATOM 1408 O O . THR A 1 176 ? 10.492 -5.873 -22.507 1.00 94.44 176 THR A O 1
ATOM 1411 N N . VAL A 1 177 ? 11.253 -7.343 -24.022 1.00 94.75 177 VAL A N 1
ATOM 1412 C CA . VAL A 1 177 ? 10.372 -8.438 -23.585 1.00 94.75 177 VAL A CA 1
ATOM 1413 C C . VAL A 1 177 ? 10.656 -8.828 -22.130 1.00 94.75 177 VAL A C 1
ATOM 1415 O O . VAL A 1 177 ? 9.723 -8.984 -21.343 1.00 94.75 177 VAL A O 1
ATOM 1418 N N . SER A 1 178 ? 11.929 -8.925 -21.736 1.00 94.81 178 SER A N 1
ATOM 1419 C CA . SER A 1 178 ? 12.320 -9.218 -20.347 1.00 94.81 178 SER A CA 1
ATOM 1420 C C . SER A 1 178 ? 11.838 -8.136 -19.376 1.00 94.81 178 SER A C 1
ATOM 1422 O O . SER A 1 178 ? 11.338 -8.446 -18.293 1.00 94.81 178 SER A O 1
ATOM 1424 N N . TYR A 1 179 ? 11.923 -6.866 -19.775 1.00 94.81 179 TYR A N 1
ATOM 1425 C CA . TYR A 1 179 ? 11.411 -5.741 -19.000 1.00 94.81 179 TYR A CA 1
ATOM 1426 C C . TYR A 1 179 ? 9.885 -5.807 -18.832 1.00 94.81 179 TYR A C 1
ATOM 1428 O O . TYR A 1 179 ? 9.370 -5.588 -17.735 1.00 94.81 179 TYR A O 1
ATOM 1436 N N . TRP A 1 180 ? 9.143 -6.189 -19.875 1.00 94.38 180 TRP A N 1
ATOM 1437 C CA . TRP A 1 180 ? 7.693 -6.394 -19.778 1.00 94.38 180 TRP A CA 1
ATOM 1438 C C . TRP A 1 180 ? 7.317 -7.559 -18.865 1.00 94.38 180 TRP A C 1
ATOM 1440 O O . TRP A 1 180 ? 6.378 -7.431 -18.077 1.00 94.38 180 TRP A O 1
ATOM 1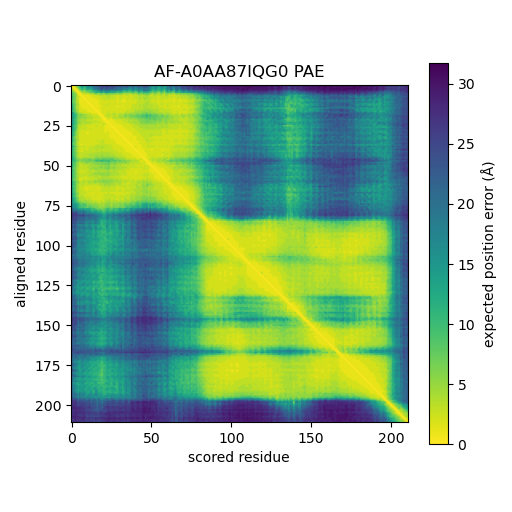450 N N . ILE A 1 181 ? 8.067 -8.664 -18.907 1.00 94.06 181 ILE A N 1
ATOM 1451 C CA . ILE A 1 181 ? 7.890 -9.778 -17.965 1.00 94.06 181 ILE A CA 1
ATOM 1452 C C . ILE A 1 181 ? 8.115 -9.288 -16.529 1.00 94.06 181 ILE A C 1
ATOM 1454 O O . ILE A 1 181 ? 7.305 -9.579 -15.650 1.00 94.06 181 ILE A O 1
ATOM 1458 N N . TYR A 1 182 ? 9.155 -8.486 -16.288 1.00 92.75 182 TYR A N 1
ATOM 1459 C CA . TYR A 1 182 ? 9.394 -7.855 -14.987 1.00 92.75 182 TYR A CA 1
ATOM 1460 C C . TYR A 1 182 ? 8.217 -6.964 -14.536 1.00 92.75 182 TYR A C 1
ATOM 1462 O O . TYR A 1 182 ? 7.751 -7.079 -13.396 1.00 92.75 182 TYR A O 1
ATOM 1470 N N . LEU A 1 183 ? 7.678 -6.115 -15.417 1.00 91.50 183 LEU A N 1
ATOM 1471 C CA . LEU A 1 183 ? 6.502 -5.290 -15.108 1.00 91.50 183 LEU A CA 1
ATOM 1472 C C . LEU A 1 183 ? 5.261 -6.139 -14.784 1.00 91.50 183 LEU A C 1
ATOM 1474 O O . LEU A 1 183 ? 4.504 -5.813 -13.868 1.00 91.50 183 LEU A O 1
ATOM 1478 N N . LEU A 1 184 ? 5.063 -7.254 -15.487 1.00 90.50 184 LEU A N 1
ATOM 1479 C CA . LEU A 1 184 ? 3.964 -8.178 -15.217 1.00 90.50 184 LEU A CA 1
ATOM 1480 C C . LEU A 1 184 ? 4.133 -8.877 -13.862 1.00 90.50 184 LEU A C 1
ATOM 1482 O O . LEU A 1 184 ? 3.196 -8.901 -13.062 1.00 90.50 184 LEU A O 1
ATOM 1486 N N . LEU A 1 185 ? 5.327 -9.398 -13.570 1.00 90.56 185 LEU A N 1
ATOM 1487 C CA . LEU A 1 185 ? 5.627 -10.062 -12.298 1.00 90.56 185 LEU A CA 1
ATOM 1488 C C . LEU A 1 185 ? 5.484 -9.110 -11.111 1.00 90.56 185 LEU A C 1
ATOM 1490 O O . LEU A 1 185 ? 4.884 -9.475 -10.100 1.00 90.56 185 LEU A O 1
ATOM 1494 N N . SER A 1 186 ? 5.973 -7.876 -11.241 1.00 87.62 186 SER A N 1
ATOM 1495 C CA . SER A 1 186 ? 5.806 -6.855 -10.204 1.00 87.62 186 SER A CA 1
ATOM 1496 C C . SER A 1 186 ? 4.328 -6.529 -9.973 1.00 87.62 186 SER A C 1
ATOM 1498 O O . SER A 1 186 ? 3.881 -6.546 -8.826 1.00 87.62 186 SER A O 1
ATOM 1500 N N . ARG A 1 187 ? 3.522 -6.350 -11.029 1.00 86.50 187 ARG A N 1
ATOM 1501 C CA . ARG A 1 187 ? 2.063 -6.170 -10.904 1.00 86.50 187 ARG A CA 1
ATOM 1502 C C . ARG A 1 187 ? 1.405 -7.319 -10.135 1.00 86.50 187 ARG A C 1
ATOM 1504 O O . ARG A 1 187 ? 0.606 -7.066 -9.231 1.00 86.50 187 ARG A O 1
ATOM 1511 N N . VAL A 1 188 ? 1.731 -8.568 -10.473 1.00 87.62 188 VAL A N 1
ATOM 1512 C CA . VAL A 1 188 ? 1.205 -9.755 -9.773 1.00 87.62 188 VAL A CA 1
ATOM 1513 C C . VAL A 1 188 ? 1.624 -9.746 -8.303 1.00 87.62 188 VAL A C 1
ATOM 1515 O O . VAL A 1 188 ? 0.779 -9.924 -7.425 1.00 87.62 188 VAL A O 1
ATOM 1518 N N . PHE A 1 189 ? 2.897 -9.472 -8.018 1.00 86.56 189 PHE A N 1
ATOM 1519 C CA . PHE A 1 189 ? 3.433 -9.384 -6.661 1.00 86.56 189 PHE A CA 1
ATOM 1520 C C . PHE A 1 189 ? 2.712 -8.328 -5.813 1.00 86.56 189 PHE A C 1
ATOM 1522 O O . PHE A 1 189 ? 2.290 -8.611 -4.689 1.00 86.56 189 PHE A O 1
ATOM 1529 N N . PHE A 1 190 ? 2.511 -7.128 -6.354 1.00 81.69 190 PHE A N 1
ATOM 1530 C CA . PHE A 1 190 ? 1.809 -6.056 -5.656 1.00 81.69 190 PHE A CA 1
ATOM 1531 C C . PHE A 1 190 ? 0.323 -6.361 -5.449 1.00 81.69 190 PHE A C 1
ATOM 1533 O O . PHE A 1 190 ? -0.213 -6.083 -4.374 1.00 81.69 190 PHE A O 1
ATOM 1540 N N . SER A 1 191 ? -0.335 -6.977 -6.435 1.00 80.75 191 SER A N 1
ATOM 1541 C CA . SER A 1 191 ? -1.719 -7.442 -6.295 1.00 80.75 191 SER A CA 1
ATOM 1542 C C . SER A 1 191 ? -1.840 -8.483 -5.179 1.00 80.75 191 SER A C 1
ATOM 1544 O O . SER A 1 191 ? -2.696 -8.354 -4.303 1.00 80.75 191 SER A O 1
ATOM 1546 N N . TYR A 1 192 ? -0.928 -9.456 -5.145 1.00 83.94 192 TYR A N 1
ATOM 1547 C CA . TYR A 1 192 ? -0.866 -10.464 -4.091 1.00 83.94 192 TYR A CA 1
ATOM 1548 C C . TYR A 1 192 ? -0.623 -9.846 -2.709 1.00 83.94 192 TYR A C 1
ATOM 1550 O O . TYR A 1 192 ? -1.323 -10.183 -1.753 1.00 83.94 192 TYR A O 1
ATOM 1558 N N . LEU A 1 193 ? 0.321 -8.909 -2.586 1.00 79.00 193 LEU A N 1
ATOM 1559 C CA . LEU A 1 193 ? 0.564 -8.206 -1.325 1.00 79.00 193 LEU A CA 1
ATOM 1560 C C . LEU A 1 193 ? -0.660 -7.422 -0.858 1.00 79.00 193 LEU A C 1
ATOM 1562 O O . LEU A 1 193 ? -1.005 -7.493 0.321 1.00 79.00 193 LEU A O 1
ATOM 1566 N N . SER A 1 194 ? -1.338 -6.729 -1.773 1.00 74.88 194 SER A N 1
ATOM 1567 C CA . SER A 1 194 ? -2.563 -5.991 -1.465 1.00 74.88 194 SER A CA 1
ATOM 1568 C C . SER A 1 194 ? -3.662 -6.917 -0.932 1.00 74.88 194 SER A C 1
ATOM 1570 O O . SER A 1 194 ? -4.253 -6.629 0.109 1.00 74.88 194 SER A O 1
ATOM 1572 N N . GLN A 1 195 ? -3.877 -8.069 -1.579 1.00 74.94 195 GLN A N 1
ATOM 1573 C CA . GLN A 1 195 ? -4.855 -9.070 -1.135 1.00 74.94 195 GLN A CA 1
ATOM 1574 C C . GLN A 1 195 ? -4.479 -9.694 0.215 1.00 74.94 195 GLN A C 1
ATOM 1576 O O . GLN A 1 195 ? -5.334 -9.863 1.081 1.00 74.94 195 GLN A O 1
ATOM 1581 N N . LYS A 1 196 ? -3.195 -10.006 0.42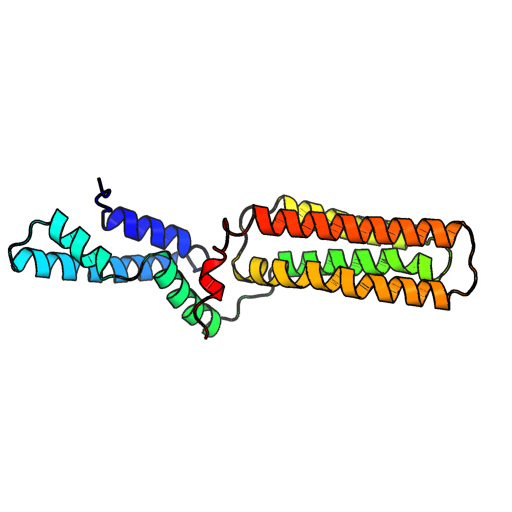6 1.00 75.50 196 LYS A N 1
ATOM 1582 C CA . LYS A 1 196 ? -2.700 -10.629 1.662 1.00 75.50 196 LYS A CA 1
ATOM 1583 C C . LYS A 1 196 ? -2.748 -9.690 2.871 1.00 75.50 196 LYS A C 1
ATOM 1585 O O . LYS A 1 196 ? -2.869 -10.166 3.997 1.00 75.50 196 LYS A O 1
ATOM 1590 N N . LYS A 1 197 ? -2.581 -8.379 2.665 1.00 68.88 197 LYS A N 1
ATOM 1591 C CA . LYS A 1 197 ? -2.351 -7.397 3.742 1.00 68.88 197 LYS A CA 1
ATOM 1592 C C . LYS A 1 197 ? -3.535 -6.463 4.023 1.00 68.88 197 LYS A C 1
ATOM 1594 O O . LYS A 1 197 ? -3.449 -5.702 4.979 1.00 68.88 197 LYS A O 1
ATOM 1599 N N . GLY A 1 198 ? -4.626 -6.508 3.250 1.00 55.91 198 GLY A N 1
ATOM 1600 C CA . GLY A 1 198 ? -5.726 -5.544 3.390 1.00 55.91 198 GLY A CA 1
ATOM 1601 C C . GLY A 1 198 ? -7.129 -6.112 3.175 1.00 55.91 198 GLY A C 1
ATOM 1602 O O . GLY A 1 198 ? -7.724 -5.837 2.136 1.00 55.91 198 GLY A O 1
ATOM 1603 N N . PHE A 1 199 ? -7.620 -6.792 4.223 1.00 49.06 199 PHE A N 1
ATOM 1604 C CA . PHE A 1 199 ? -8.992 -7.220 4.558 1.00 49.06 199 PHE A CA 1
ATOM 1605 C C . PHE A 1 199 ? -9.705 -8.133 3.547 1.00 49.06 199 PHE A C 1
ATOM 1607 O O . PHE A 1 199 ? -9.881 -7.796 2.380 1.00 49.06 199 PHE A O 1
ATOM 1614 N N . GLY A 1 200 ? -10.124 -9.315 4.022 1.00 43.47 200 GLY A N 1
ATOM 1615 C CA . GLY A 1 200 ? -10.905 -10.276 3.246 1.00 43.47 200 GLY A CA 1
ATOM 1616 C C . GLY A 1 200 ? -12.057 -9.598 2.517 1.00 43.47 200 GLY A C 1
ATOM 1617 O O . GLY A 1 200 ? -12.621 -8.654 3.056 1.00 43.47 200 GLY A O 1
ATOM 1618 N N . LYS A 1 201 ? -12.338 -10.075 1.293 1.00 35.72 201 LYS A N 1
ATOM 1619 C CA . LYS A 1 201 ? -13.508 -9.744 0.466 1.00 35.72 201 LYS A CA 1
ATOM 1620 C C . LYS A 1 201 ? -14.187 -8.444 0.907 1.00 35.72 201 LYS A C 1
ATOM 1622 O O . LYS A 1 201 ? -15.084 -8.480 1.744 1.00 35.72 201 LYS A O 1
ATOM 1627 N N . ILE A 1 202 ? -13.837 -7.323 0.279 1.00 35.34 202 ILE A N 1
ATOM 1628 C CA . ILE A 1 202 ? -14.863 -6.295 0.092 1.00 35.34 202 ILE A CA 1
ATOM 1629 C C . ILE A 1 202 ? -16.000 -7.041 -0.608 1.00 35.34 202 ILE A C 1
ATOM 1631 O O . ILE A 1 202 ? -15.833 -7.525 -1.732 1.00 35.34 202 ILE A O 1
ATOM 1635 N N . SER A 1 203 ? -17.070 -7.298 0.142 1.00 32.78 203 SER A N 1
ATOM 1636 C CA . SER A 1 203 ? -18.259 -7.949 -0.370 1.00 32.78 203 SER A CA 1
ATOM 1637 C C . SER A 1 203 ? -18.722 -7.109 -1.545 1.00 32.78 203 SER A C 1
ATOM 1639 O O . SER A 1 203 ? -18.887 -5.897 -1.429 1.00 32.78 203 SER A O 1
ATOM 1641 N N . ILE A 1 204 ? -18.928 -7.758 -2.685 1.00 37.78 204 ILE A N 1
ATOM 1642 C CA . ILE A 1 204 ? -19.416 -7.144 -3.926 1.00 37.78 204 ILE A CA 1
ATOM 1643 C C . ILE A 1 204 ? -20.785 -6.445 -3.709 1.00 37.78 204 ILE A C 1
ATOM 1645 O O . ILE A 1 204 ? -21.243 -5.699 -4.568 1.00 37.78 204 ILE A O 1
ATOM 1649 N N . ASN A 1 205 ? -21.403 -6.592 -2.530 1.00 33.22 205 ASN A N 1
ATOM 1650 C CA . ASN A 1 205 ? -22.652 -5.935 -2.154 1.00 33.22 205 ASN A CA 1
ATOM 1651 C C . ASN A 1 205 ? -22.536 -4.440 -1.799 1.00 33.22 205 ASN A C 1
ATOM 1653 O O . ASN A 1 205 ? -23.539 -3.741 -1.951 1.00 33.22 205 ASN A O 1
ATOM 1657 N N . ASP A 1 206 ? -21.363 -3.911 -1.427 1.00 35.34 206 ASP A N 1
ATOM 1658 C CA . ASP A 1 206 ? -21.233 -2.483 -1.056 1.00 35.34 206 ASP A CA 1
ATOM 1659 C C . ASP A 1 206 ? -21.267 -1.524 -2.263 1.00 35.34 206 ASP A C 1
ATOM 1661 O O . ASP A 1 206 ? -21.348 -0.308 -2.105 1.00 35.34 206 ASP A O 1
ATOM 1665 N N . ILE A 1 207 ? -21.264 -2.057 -3.491 1.00 37.91 207 ILE A N 1
ATOM 1666 C CA . ILE A 1 207 ? -21.359 -1.267 -4.731 1.00 37.91 207 ILE A CA 1
ATOM 1667 C C . ILE A 1 207 ? -22.825 -1.128 -5.203 1.00 37.91 207 ILE A C 1
ATOM 1669 O O . ILE A 1 207 ? -23.111 -0.383 -6.136 1.00 37.91 207 ILE A O 1
ATOM 1673 N N . SER A 1 208 ? -23.793 -1.784 -4.546 1.00 33.78 208 SER A N 1
ATOM 1674 C CA . SER A 1 208 ? -25.189 -1.817 -5.024 1.00 33.78 208 SER A CA 1
ATOM 1675 C C . SER A 1 208 ? -26.148 -0.778 -4.422 1.00 33.78 208 SER A C 1
ATOM 1677 O O . SER A 1 208 ? -27.305 -0.732 -4.831 1.00 33.78 208 SER A O 1
ATOM 1679 N N . LEU A 1 209 ? -25.696 0.104 -3.522 1.00 37.38 209 LEU A N 1
ATOM 1680 C CA . LEU A 1 209 ? -26.545 1.148 -2.916 1.00 37.38 209 LEU A CA 1
ATOM 1681 C C . LEU A 1 209 ? -26.115 2.575 -3.285 1.00 37.38 209 LEU A C 1
ATOM 1683 O O . LEU A 1 209 ? -26.064 3.473 -2.451 1.00 37.38 209 LEU A O 1
ATOM 1687 N N . LYS A 1 210 ? -25.847 2.788 -4.572 1.00 36.75 210 LYS A N 1
ATOM 1688 C CA . LYS A 1 210 ? -26.081 4.078 -5.234 1.00 36.75 210 LYS A CA 1
ATOM 1689 C C . LYS A 1 210 ? -26.760 3.808 -6.574 1.00 36.75 210 LYS A C 1
ATOM 1691 O O . LYS A 1 210 ? -26.101 3.709 -7.606 1.00 36.75 210 LYS A O 1
ATOM 1696 N N . LYS A 1 211 ? -28.075 3.621 -6.518 1.00 35.94 211 LYS A N 1
ATOM 1697 C CA . LYS A 1 211 ? -28.978 3.909 -7.632 1.00 35.94 211 LYS A CA 1
ATOM 1698 C C . LYS A 1 211 ? -29.754 5.163 -7.281 1.00 35.94 211 LYS A C 1
ATOM 1700 O O . LYS A 1 211 ? -30.129 5.271 -6.093 1.00 35.94 211 LYS A O 1
#

Mean predicted aligned error: 12.38 Å

Organism: NCBI:txid1185653

pLDDT: mean 81.3, std 15.55, range [32.78, 95.0]

InterPro domains:
  IPR047928 Permease prefix domain 1 [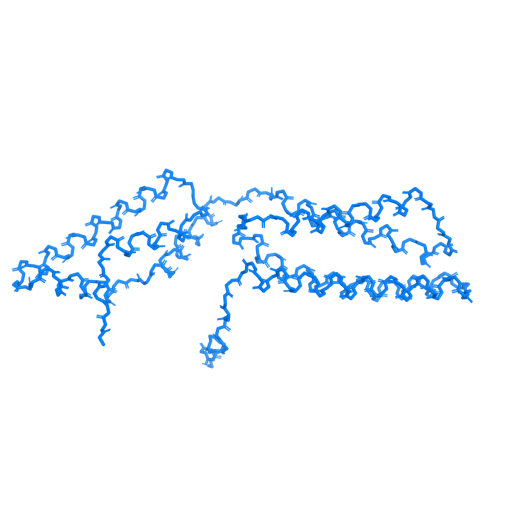NF038403] (22-72)

Foldseek 3Di:
DDPLQALVNQLVLLLVLLVLPDPVVNVVVSVVVSVVLVVQLVVVVVVVDDSSVSRSVSVVPDDGSVVVSVVVVVVVCVVDVDDDDPLNVLVVLLLLLLVLLLVCLQVVDDDPVSPCSSVVSNVVSLVCLVPDDDDDPVSLVVLVVPLVVSLVVVLVVSVVSNVNSVDDDPSSVVSSVVSNVVSVVSSVSSVVSSCVRPDPDPDPVVVPPPD

Secondary structure (DSSP, 8-state):
------HHHHHHHHHHHTTTS-HHHHHHHHHHHHHHHHHHHHHHHHTT--HHHHHHHHHHHSPPHHHHHHHHHHHHHHHS-----HHHHHHHHHHHHHHHTTHHHHHSS--HHHHHHHHHHHHHHHHHHHH-----HHHHHHHHHHHHHHHHHHHHHHHHHHHHH----HHHHHHHHHHHHHHHHHHHHHHHHHHHHS-S---GGGGSS--